Protein AF-A0A7X9HF35-F1 (afdb_monomer)

Radius of gyration: 18.25 Å; Cα contacts (8 Å, |Δi|>4): 378; chains: 1; bounding box: 50×33×46 Å

pLDDT: mean 76.51, std 22.68, range [26.41, 98.5]

Structure (mmCIF, N/CA/C/O backbone):
data_AF-A0A7X9HF35-F1
#
_entry.id   AF-A0A7X9HF35-F1
#
loop_
_atom_site.group_PDB
_atom_site.id
_atom_site.type_symbol
_atom_site.label_atom_id
_atom_site.label_alt_id
_atom_site.label_comp_id
_atom_site.label_asym_id
_atom_site.label_entity_id
_atom_site.label_seq_id
_atom_site.pdbx_PDB_ins_code
_atom_site.Cartn_x
_atom_site.Cartn_y
_atom_site.Cartn_z
_atom_site.occupancy
_atom_site.B_iso_or_equiv
_atom_site.auth_seq_id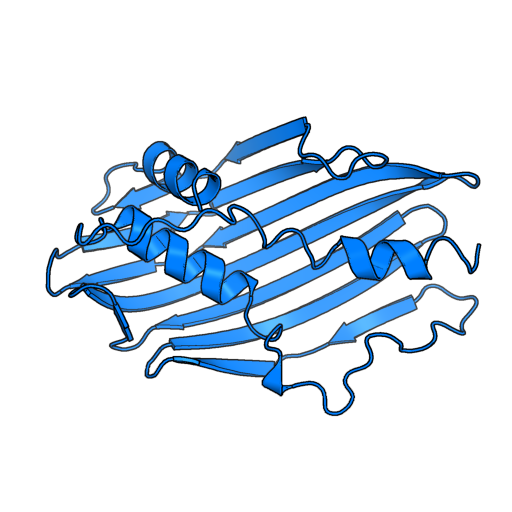
_atom_site.auth_comp_id
_atom_site.auth_asym_id
_atom_site.auth_atom_id
_atom_site.pdbx_PDB_model_num
ATOM 1 N N . MET A 1 1 ? -25.889 4.682 21.115 1.00 37.66 1 MET A N 1
ATOM 2 C CA . MET A 1 1 ? -25.454 3.732 20.069 1.00 37.66 1 MET A CA 1
ATOM 3 C C . MET A 1 1 ? -25.563 4.305 18.649 1.00 37.66 1 MET A C 1
ATOM 5 O O . MET A 1 1 ? -24.525 4.507 18.047 1.00 37.66 1 MET A O 1
ATOM 9 N N . ARG A 1 2 ? -26.742 4.703 18.128 1.00 26.41 2 ARG A N 1
ATOM 10 C CA . ARG A 1 2 ? -26.904 5.178 16.721 1.00 26.41 2 ARG A CA 1
ATOM 11 C C . ARG A 1 2 ? -26.128 6.440 16.287 1.00 26.41 2 ARG A C 1
ATOM 13 O O . ARG A 1 2 ? -25.939 6.638 15.098 1.00 26.41 2 ARG A O 1
ATOM 20 N N . ARG A 1 3 ? -25.704 7.313 17.208 1.00 27.08 3 ARG A N 1
ATOM 21 C CA . ARG A 1 3 ? -25.034 8.584 16.849 1.00 27.08 3 ARG A CA 1
ATOM 22 C C . ARG A 1 3 ? -23.511 8.495 16.740 1.00 27.08 3 ARG A C 1
ATOM 24 O O . ARG A 1 3 ? -22.930 9.363 16.110 1.00 27.08 3 ARG A O 1
ATOM 31 N N . ILE A 1 4 ? -22.890 7.468 17.321 1.00 36.06 4 ILE A N 1
ATOM 32 C CA . ILE A 1 4 ? -21.428 7.294 17.277 1.00 36.06 4 ILE A CA 1
ATOM 33 C C . ILE A 1 4 ? -21.033 6.621 15.953 1.00 36.06 4 ILE A C 1
ATOM 35 O O . ILE A 1 4 ? -20.112 7.072 15.286 1.00 36.06 4 ILE A O 1
ATOM 39 N N . VAL A 1 5 ? -21.827 5.649 15.488 1.00 34.34 5 VAL A N 1
ATOM 40 C CA . VAL A 1 5 ? -21.594 4.917 14.227 1.00 34.34 5 VAL A CA 1
ATOM 41 C C . VAL A 1 5 ? -21.617 5.834 12.991 1.00 34.34 5 VAL A C 1
ATOM 43 O O . VAL A 1 5 ? -20.800 5.669 12.092 1.00 34.34 5 VAL A O 1
ATOM 46 N N . CYS A 1 6 ? -22.485 6.852 12.958 1.00 28.11 6 CYS A N 1
ATOM 47 C CA . CYS A 1 6 ? -22.568 7.778 11.818 1.00 28.11 6 CYS A CA 1
ATOM 48 C C . CYS A 1 6 ? -21.432 8.812 11.748 1.00 28.11 6 CYS A C 1
ATOM 50 O O . CYS A 1 6 ? -21.280 9.451 10.715 1.00 28.11 6 CYS A O 1
ATOM 52 N N . VAL A 1 7 ? -20.667 9.015 12.825 1.00 28.77 7 VAL A N 1
ATOM 53 C CA . VAL A 1 7 ? -19.560 9.993 12.848 1.00 28.77 7 VAL A CA 1
ATOM 54 C C . VAL A 1 7 ? -18.226 9.323 12.509 1.00 28.77 7 VAL A C 1
ATOM 56 O O . VAL A 1 7 ? -17.332 9.966 11.973 1.00 28.77 7 VAL A O 1
ATOM 59 N N . VAL A 1 8 ? -18.115 8.017 12.756 1.00 35.06 8 VAL A N 1
ATOM 60 C CA . VAL A 1 8 ? -16.866 7.258 12.624 1.00 35.06 8 VAL A CA 1
ATOM 61 C C . VAL A 1 8 ? -16.679 6.716 11.203 1.00 35.06 8 VAL A C 1
ATOM 63 O O . VAL A 1 8 ? -15.562 6.716 10.700 1.00 35.06 8 VAL A O 1
ATOM 66 N N . LEU A 1 9 ? -17.763 6.366 10.497 1.00 32.69 9 LEU A N 1
ATOM 67 C CA . LEU A 1 9 ? -17.680 5.922 9.096 1.00 32.69 9 LEU A CA 1
ATOM 68 C C . LEU A 1 9 ? -17.152 7.022 8.152 1.00 32.69 9 LEU A C 1
ATOM 70 O O . LEU A 1 9 ? -16.527 6.726 7.141 1.00 32.69 9 LEU A O 1
ATOM 74 N N . SER A 1 10 ? -17.372 8.288 8.512 1.00 30.66 10 SER A N 1
ATOM 75 C CA . SER A 1 10 ? -16.857 9.463 7.799 1.00 30.66 10 SER A CA 1
ATOM 76 C C . SER A 1 10 ? -15.381 9.747 8.094 1.00 30.66 10 SER A C 1
ATOM 78 O O . SER A 1 10 ? -14.762 10.515 7.366 1.00 30.66 10 SER A O 1
ATOM 80 N N . LEU A 1 11 ? -14.837 9.190 9.185 1.00 34.72 11 LEU A N 1
ATOM 81 C CA . LEU A 1 11 ? -13.491 9.498 9.676 1.00 34.72 11 LEU A CA 1
ATOM 82 C C . LEU A 1 11 ? -12.439 8.504 9.161 1.00 34.72 11 LEU A C 1
ATOM 84 O O . LEU A 1 11 ? -11.303 8.893 8.928 1.00 34.72 11 LEU A O 1
ATOM 88 N N . ILE A 1 12 ? -12.815 7.237 8.958 1.00 38.94 12 ILE A N 1
ATOM 89 C CA . ILE A 1 12 ? -11.864 6.159 8.615 1.00 38.94 12 ILE A CA 1
ATOM 90 C C . ILE A 1 12 ? -11.376 6.256 7.166 1.00 38.94 12 ILE A C 1
ATOM 92 O O . ILE A 1 12 ? -10.273 5.835 6.858 1.00 38.94 12 ILE A O 1
ATOM 96 N N . ILE A 1 13 ? -12.168 6.844 6.273 1.00 40.50 13 ILE A N 1
ATOM 97 C CA . ILE A 1 13 ? -11.833 6.902 4.840 1.00 40.50 13 ILE A CA 1
ATOM 98 C C . ILE A 1 13 ? -11.068 8.194 4.495 1.00 40.50 13 ILE A C 1
ATOM 100 O O . ILE A 1 13 ? -10.645 8.402 3.367 1.00 40.50 13 ILE A O 1
ATOM 104 N N . ALA A 1 14 ? -10.828 9.061 5.483 1.00 36.88 14 ALA A N 1
ATOM 105 C CA . ALA A 1 14 ? -10.181 10.356 5.285 1.00 36.88 14 ALA A CA 1
ATOM 106 C C . ALA A 1 14 ? -8.670 10.374 5.600 1.00 36.88 14 ALA A C 1
ATOM 108 O O . ALA A 1 14 ? -8.067 11.443 5.533 1.00 36.88 14 ALA A O 1
ATOM 109 N N . ILE A 1 15 ? -8.041 9.238 5.935 1.00 42.94 15 ILE A N 1
ATOM 110 C CA . ILE A 1 15 ? -6.598 9.200 6.261 1.00 42.94 15 ILE A CA 1
ATOM 111 C C . ILE A 1 15 ? -5.715 8.976 5.012 1.00 42.94 15 ILE A C 1
ATOM 113 O O . ILE A 1 15 ? -4.497 9.013 5.107 1.00 42.94 15 ILE A O 1
ATOM 117 N N . PHE A 1 16 ? -6.289 8.937 3.802 1.00 39.81 16 PHE A N 1
ATOM 118 C CA . PHE A 1 16 ? -5.516 9.169 2.567 1.00 39.81 16 PHE A CA 1
ATOM 119 C C . PHE A 1 16 ? -5.221 10.651 2.278 1.00 39.81 16 PHE A C 1
ATOM 121 O O . PHE A 1 16 ? -4.755 10.992 1.195 1.00 39.81 16 PHE A O 1
ATOM 128 N N . ILE A 1 17 ? -5.443 11.543 3.248 1.00 40.78 17 ILE A N 1
ATOM 129 C CA . ILE A 1 17 ? -4.913 12.910 3.208 1.00 40.78 17 ILE A CA 1
ATOM 130 C C . ILE A 1 17 ? -3.734 12.996 4.179 1.00 40.78 17 ILE A C 1
ATOM 132 O O . ILE A 1 17 ? -3.779 13.705 5.187 1.00 40.78 17 ILE A O 1
ATOM 136 N N . ILE A 1 18 ? -2.674 12.250 3.881 1.00 40.88 18 ILE A N 1
ATOM 137 C CA . ILE A 1 18 ? -1.341 12.712 4.260 1.00 40.88 18 ILE A CA 1
ATOM 138 C C . ILE A 1 18 ? -0.985 13.780 3.196 1.00 40.88 18 ILE A C 1
ATOM 140 O O . ILE A 1 18 ? -1.353 13.643 2.031 1.00 40.88 18 ILE A O 1
ATOM 144 N N . GLY A 1 19 ? -0.548 14.940 3.700 1.00 31.25 19 GLY A N 1
ATOM 145 C CA . GLY A 1 19 ? -0.062 16.151 3.017 1.00 31.25 19 GLY A CA 1
ATOM 146 C C . GLY A 1 19 ? -0.946 16.877 1.990 1.00 31.25 19 GLY A C 1
ATOM 147 O O . GLY A 1 19 ? -0.771 16.859 0.774 1.00 31.25 19 GLY A O 1
ATOM 148 N N . CYS A 1 20 ? -1.753 17.801 2.518 1.00 37.75 20 CYS A N 1
ATOM 149 C CA . CYS A 1 20 ? -2.004 19.064 1.828 1.00 37.75 20 CYS A CA 1
ATOM 150 C C . CYS A 1 20 ? -0.850 20.043 2.117 1.00 37.75 20 CYS A C 1
ATOM 152 O O . CYS A 1 20 ? -0.859 20.741 3.132 1.00 37.75 20 CYS A O 1
ATOM 154 N N . SER A 1 21 ? 0.124 20.147 1.211 1.00 31.86 21 SER A N 1
ATOM 155 C CA . SER A 1 21 ? 0.870 21.397 1.022 1.00 31.86 21 SER A CA 1
ATOM 156 C C . SER A 1 21 ? 1.403 21.505 -0.399 1.00 31.86 21 SER A C 1
ATOM 158 O O . SER A 1 21 ? 2.395 20.886 -0.771 1.00 31.86 21 SER A O 1
ATOM 160 N N . GLY A 1 22 ? 0.740 22.345 -1.189 1.00 37.75 22 GLY A N 1
ATOM 161 C CA . GLY A 1 22 ? 1.242 22.757 -2.484 1.00 37.75 22 GLY A CA 1
ATOM 162 C C . GLY A 1 22 ? 2.561 23.517 -2.360 1.00 37.75 22 GLY A C 1
ATOM 163 O O . GLY A 1 22 ? 2.644 24.554 -1.703 1.00 37.75 22 GLY A O 1
ATOM 164 N N . SER A 1 23 ? 3.551 23.047 -3.103 1.00 32.41 23 SER A N 1
ATOM 165 C CA . SER A 1 23 ? 4.459 23.918 -3.834 1.00 32.41 23 SER A CA 1
ATOM 166 C C . SER A 1 23 ? 4.842 23.206 -5.122 1.00 32.41 23 SER A C 1
ATOM 168 O O . SER A 1 23 ? 5.595 22.236 -5.094 1.00 32.41 23 SER A O 1
ATOM 170 N N . GLU A 1 24 ? 4.304 23.685 -6.244 1.00 44.22 24 GLU A N 1
ATOM 171 C CA . GLU A 1 24 ? 4.809 23.379 -7.580 1.00 44.22 24 GLU A CA 1
ATOM 172 C C . GLU A 1 24 ? 6.271 23.842 -7.654 1.00 44.22 24 GLU A C 1
ATOM 174 O O . GLU A 1 24 ? 6.576 24.999 -7.945 1.00 44.22 24 GLU A O 1
ATOM 179 N N . SER A 1 25 ? 7.191 22.938 -7.334 1.00 40.75 25 SER A N 1
ATOM 180 C CA . SER A 1 25 ? 8.582 23.025 -7.747 1.00 40.75 25 SER A CA 1
ATOM 181 C C . SER A 1 25 ? 8.742 22.079 -8.924 1.00 40.75 25 SER A C 1
ATOM 183 O O . SER A 1 25 ? 8.431 20.897 -8.822 1.00 40.75 25 SER A O 1
ATOM 185 N N . SER A 1 26 ? 9.224 22.609 -10.045 1.00 50.38 26 SER A N 1
ATOM 186 C CA . SER A 1 26 ? 9.568 21.890 -11.275 1.00 50.38 26 SER A CA 1
ATOM 187 C C . SER A 1 26 ? 10.800 20.984 -11.102 1.00 50.38 26 SER A C 1
ATOM 189 O O . SER A 1 26 ? 11.732 21.024 -11.908 1.00 50.38 26 SER A O 1
ATOM 191 N N . THR A 1 27 ? 10.860 20.241 -10.006 1.00 65.75 27 THR A N 1
ATOM 192 C CA . THR A 1 27 ? 11.863 19.219 -9.733 1.00 65.75 27 THR A CA 1
ATOM 193 C C . THR A 1 27 ? 11.280 17.895 -10.180 1.00 65.75 27 THR A C 1
ATOM 195 O O . THR A 1 27 ? 10.225 17.496 -9.699 1.00 65.75 27 THR A O 1
ATOM 198 N N . GLU A 1 28 ? 11.934 17.258 -11.149 1.00 81.38 28 GLU A N 1
ATOM 199 C CA . GLU A 1 28 ? 11.545 15.922 -11.590 1.00 81.38 28 GLU A CA 1
ATOM 200 C C . GLU A 1 28 ? 11.528 14.973 -10.383 1.00 81.38 28 GLU A C 1
ATOM 202 O O . GLU A 1 28 ? 12.470 14.980 -9.583 1.00 81.38 28 GLU A O 1
ATOM 207 N N . LYS A 1 29 ? 10.493 14.142 -10.279 1.00 90.44 29 LYS A N 1
ATOM 208 C CA . LYS A 1 29 ? 10.314 13.200 -9.178 1.00 90.44 29 LYS A CA 1
ATOM 209 C C . LYS A 1 29 ? 11.380 12.102 -9.212 1.00 90.44 29 LYS A C 1
ATOM 211 O O . LYS A 1 29 ? 11.828 11.611 -10.263 1.00 90.44 29 LYS A O 1
ATOM 216 N N . SER A 1 30 ? 11.817 11.697 -8.032 1.00 93.12 30 SER A N 1
ATOM 217 C CA . SER A 1 30 ? 12.610 10.493 -7.826 1.00 93.12 30 SER A CA 1
ATOM 218 C C . SER A 1 30 ? 11.754 9.237 -8.028 1.00 93.12 30 SER A C 1
ATOM 220 O O . SER A 1 30 ? 10.525 9.277 -8.009 1.00 93.12 30 SER A O 1
ATOM 222 N N . LYS A 1 31 ? 12.403 8.080 -8.197 1.00 94.19 31 LYS A N 1
ATOM 223 C CA . LYS A 1 31 ? 11.702 6.787 -8.255 1.00 94.19 31 LYS A CA 1
ATOM 224 C C . LYS A 1 31 ? 10.886 6.488 -6.988 1.00 94.19 31 LYS A C 1
ATOM 226 O O . LYS A 1 31 ? 9.873 5.807 -7.085 1.00 94.19 31 LYS A O 1
ATOM 231 N N . PHE A 1 32 ? 11.314 6.995 -5.828 1.00 95.00 32 PHE A N 1
ATOM 232 C CA . PHE A 1 32 ? 10.617 6.797 -4.557 1.00 95.00 32 PHE A CA 1
ATOM 233 C C . PHE A 1 32 ? 9.343 7.637 -4.494 1.00 95.00 32 PHE A C 1
ATOM 235 O O . PHE A 1 32 ? 8.296 7.092 -4.173 1.00 95.00 32 PHE A O 1
ATOM 242 N N . GLU A 1 33 ? 9.406 8.904 -4.909 1.00 93.62 33 GLU A N 1
ATOM 243 C CA . GLU A 1 33 ? 8.224 9.770 -5.033 1.00 93.62 33 GLU A CA 1
ATOM 244 C C . GLU A 1 33 ? 7.213 9.199 -6.036 1.00 93.62 33 GLU A C 1
ATOM 246 O O . GLU A 1 33 ? 6.020 9.148 -5.758 1.00 93.62 33 GLU A O 1
ATOM 251 N N . VAL A 1 34 ? 7.681 8.704 -7.189 1.00 94.38 34 VAL A N 1
ATOM 252 C CA . VAL A 1 34 ? 6.801 8.070 -8.185 1.00 94.38 34 VAL A CA 1
ATOM 253 C C . VAL A 1 34 ? 6.167 6.786 -7.645 1.00 94.38 34 VAL A C 1
ATOM 255 O O . VAL A 1 34 ? 4.989 6.537 -7.892 1.00 94.38 34 VAL A O 1
ATOM 258 N N . MET A 1 35 ? 6.913 5.963 -6.903 1.00 95.25 35 MET A N 1
ATOM 259 C CA . MET A 1 35 ? 6.355 4.759 -6.282 1.00 95.25 35 MET A CA 1
ATOM 260 C C . MET A 1 35 ? 5.363 5.110 -5.161 1.00 95.25 35 MET A C 1
ATOM 262 O O . MET A 1 35 ? 4.318 4.474 -5.057 1.00 95.25 35 MET A O 1
ATOM 266 N N . ALA A 1 36 ? 5.641 6.146 -4.365 1.00 91.12 36 ALA A N 1
ATOM 267 C CA . ALA A 1 36 ? 4.718 6.654 -3.354 1.00 91.12 36 ALA A CA 1
ATOM 268 C C . ALA A 1 36 ? 3.415 7.170 -3.989 1.00 91.12 36 ALA A C 1
ATOM 270 O O . ALA A 1 36 ? 2.336 6.814 -3.523 1.00 91.12 36 ALA A O 1
ATOM 271 N N . ASP A 1 37 ? 3.492 7.913 -5.101 1.00 89.75 37 ASP A N 1
ATOM 272 C CA . ASP A 1 37 ? 2.309 8.328 -5.867 1.00 89.75 37 ASP A CA 1
ATOM 273 C C . ASP A 1 37 ? 1.474 7.125 -6.328 1.00 89.75 37 ASP A C 1
ATOM 275 O O . ASP A 1 37 ? 0.248 7.169 -6.258 1.00 89.75 37 ASP A O 1
ATOM 279 N N . VAL A 1 38 ? 2.122 6.055 -6.813 1.00 91.75 38 VAL A N 1
ATOM 280 C CA . VAL A 1 38 ? 1.427 4.830 -7.238 1.00 91.75 38 VAL A CA 1
ATOM 281 C C . VAL A 1 38 ? 0.691 4.206 -6.057 1.00 91.75 38 VAL A C 1
ATOM 283 O O . VAL A 1 38 ? -0.513 4.000 -6.158 1.00 91.75 38 VAL A O 1
ATOM 286 N N . LEU A 1 39 ? 1.366 3.967 -4.930 1.00 90.56 39 LEU A N 1
ATOM 287 C CA . LEU A 1 39 ? 0.739 3.380 -3.738 1.00 90.56 39 LEU A CA 1
ATOM 288 C C . LEU A 1 39 ? -0.414 4.246 -3.206 1.00 90.56 39 LEU A C 1
ATOM 290 O O . LEU A 1 39 ? -1.479 3.729 -2.868 1.00 90.56 39 LEU A O 1
ATOM 294 N N . ASN A 1 40 ? -0.252 5.569 -3.212 1.00 84.31 40 ASN A N 1
ATOM 295 C CA . ASN A 1 40 ? -1.309 6.501 -2.820 1.00 84.31 40 ASN A CA 1
ATOM 296 C C . ASN A 1 40 ? -2.492 6.490 -3.795 1.00 84.31 40 ASN A C 1
ATOM 298 O O . ASN A 1 40 ? -3.645 6.575 -3.374 1.00 84.31 40 ASN A O 1
ATOM 302 N N . ALA A 1 41 ? -2.238 6.375 -5.097 1.00 83.75 41 ALA A N 1
ATOM 303 C CA . ALA A 1 41 ? -3.294 6.269 -6.096 1.00 83.75 41 ALA A CA 1
ATOM 304 C C . ALA A 1 41 ? -4.084 4.959 -5.957 1.00 83.75 41 ALA A C 1
ATOM 306 O O . ALA A 1 41 ? -5.299 4.966 -6.149 1.00 83.75 41 ALA A O 1
ATOM 307 N N . ILE A 1 42 ? -3.421 3.864 -5.569 1.00 83.56 42 ILE A N 1
ATOM 308 C CA . ILE A 1 42 ? -4.089 2.598 -5.252 1.00 83.56 42 ILE A CA 1
ATOM 309 C C . ILE A 1 42 ? -4.971 2.744 -4.013 1.00 83.56 42 ILE A C 1
ATOM 311 O O . ILE A 1 42 ? -6.143 2.381 -4.045 1.00 83.56 42 ILE A O 1
ATOM 315 N N . GLY A 1 43 ? -4.442 3.349 -2.949 1.00 74.25 43 GLY A N 1
ATOM 316 C CA . GLY A 1 43 ? -5.199 3.606 -1.726 1.00 74.25 43 GLY A CA 1
ATOM 317 C C . GLY A 1 43 ? -6.455 4.460 -1.929 1.00 74.25 43 GLY A C 1
ATOM 318 O O . GLY A 1 43 ? -7.462 4.264 -1.254 1.00 74.25 43 GLY A O 1
ATOM 319 N N . ASN A 1 44 ? -6.426 5.359 -2.915 1.00 73.69 44 ASN A N 1
ATOM 320 C CA . ASN A 1 44 ? -7.553 6.210 -3.298 1.00 73.69 44 ASN A CA 1
ATOM 321 C C . ASN A 1 44 ? -8.444 5.616 -4.404 1.00 73.69 44 ASN A C 1
ATOM 323 O O . ASN A 1 44 ? -9.415 6.254 -4.832 1.00 73.69 44 ASN A O 1
ATOM 327 N N . ALA A 1 45 ? -8.136 4.420 -4.905 1.00 67.69 45 ALA A N 1
ATOM 328 C CA . ALA A 1 45 ? -8.928 3.788 -5.947 1.00 67.69 45 ALA A CA 1
ATOM 329 C C . ALA A 1 45 ? -10.372 3.561 -5.458 1.00 67.69 45 ALA A C 1
ATOM 331 O O . ALA A 1 45 ? -10.617 3.054 -4.365 1.00 67.69 45 ALA A O 1
ATOM 332 N N . GLY A 1 46 ? -11.352 3.986 -6.261 1.00 57.22 46 GLY A N 1
ATOM 333 C CA . GLY A 1 46 ? -12.772 3.922 -5.897 1.00 57.22 46 GLY A CA 1
ATOM 334 C C . GLY A 1 46 ? -13.270 5.037 -4.960 1.00 57.22 46 GLY A C 1
ATOM 335 O O . GLY A 1 46 ? -14.433 4.992 -4.557 1.00 57.22 46 GLY A O 1
ATOM 336 N N . MET A 1 47 ? -12.441 6.042 -4.632 1.00 60.09 47 MET A N 1
ATOM 337 C CA . MET A 1 47 ? -12.817 7.201 -3.799 1.00 60.09 47 MET A CA 1
ATOM 338 C C . MET A 1 47 ? -13.106 8.497 -4.593 1.00 60.09 47 MET A C 1
ATOM 340 O O . MET A 1 47 ? -13.273 9.559 -3.993 1.00 60.09 47 MET A O 1
ATOM 344 N N . ASP A 1 48 ? -13.169 8.456 -5.929 1.00 48.16 48 ASP A N 1
ATOM 345 C CA . ASP A 1 48 ? -13.238 9.660 -6.766 1.00 48.16 48 ASP A CA 1
ATOM 346 C C . ASP A 1 48 ? -14.601 10.395 -6.735 1.00 48.16 48 ASP A C 1
ATOM 348 O O . ASP A 1 48 ? -15.686 9.811 -6.729 1.00 48.16 48 ASP A O 1
ATOM 352 N N . GLU A 1 49 ? -14.553 11.734 -6.766 1.00 40.38 49 GLU A N 1
ATOM 353 C CA . GLU A 1 49 ? -15.731 12.620 -6.707 1.00 40.38 49 GLU A CA 1
ATOM 354 C C . GLU A 1 49 ? -16.702 12.473 -7.899 1.00 40.38 49 GLU A C 1
ATOM 356 O O . GLU A 1 49 ? -17.831 12.969 -7.847 1.00 40.38 49 GLU A O 1
ATOM 361 N N . SER A 1 50 ? -16.317 11.783 -8.978 1.00 37.31 50 SER A N 1
ATOM 362 C CA . SER A 1 50 ? -17.171 11.599 -10.159 1.00 37.31 50 SER A CA 1
ATOM 363 C C . SER A 1 50 ? -18.207 10.470 -9.998 1.00 37.31 50 SER A C 1
ATOM 365 O O . SER A 1 50 ? -19.206 10.427 -10.724 1.00 37.31 50 SER A O 1
ATOM 367 N N . GLY A 1 51 ? -18.031 9.613 -8.984 1.00 33.09 51 GLY A N 1
ATOM 368 C CA . GLY A 1 51 ? -18.902 8.483 -8.654 1.00 33.09 51 GLY A CA 1
ATOM 369 C C . GLY A 1 51 ? -20.091 8.802 -7.738 1.00 33.09 51 GLY A C 1
ATOM 370 O O . GLY A 1 51 ? -20.871 7.900 -7.418 1.00 33.09 51 GLY A O 1
ATOM 371 N N . TYR A 1 52 ? -20.301 10.066 -7.339 1.00 38.06 52 TYR A N 1
ATOM 372 C CA . TYR A 1 52 ? -21.451 10.493 -6.522 1.00 38.06 52 TYR A CA 1
ATOM 373 C C . TYR A 1 52 ? -22.776 10.541 -7.305 1.00 38.06 52 TYR A C 1
ATOM 375 O O . TYR A 1 52 ? -23.564 11.475 -7.193 1.00 38.06 52 TYR A O 1
ATOM 383 N N . ASN A 1 53 ? -23.092 9.478 -8.036 1.00 30.17 53 ASN A N 1
ATOM 384 C CA . ASN A 1 53 ? -24.476 9.073 -8.232 1.00 30.17 53 ASN A CA 1
ATOM 385 C C . ASN A 1 53 ? -24.705 7.794 -7.423 1.00 30.17 53 ASN A C 1
ATOM 387 O O . ASN A 1 53 ? -24.679 6.685 -7.939 1.00 30.17 53 ASN A O 1
ATOM 391 N N . GLN A 1 54 ? -24.951 7.992 -6.125 1.00 32.75 54 GLN A N 1
ATOM 392 C CA . GLN A 1 54 ? -25.518 6.991 -5.220 1.00 32.75 54 GLN A CA 1
ATOM 393 C C . GLN A 1 54 ? -24.707 5.694 -5.047 1.00 32.75 54 GLN A C 1
ATOM 395 O O . GLN A 1 54 ? -25.220 4.599 -5.255 1.00 32.75 54 GLN A O 1
ATOM 400 N N . ARG A 1 55 ? -23.506 5.781 -4.473 1.00 36.44 55 ARG A N 1
ATOM 401 C CA . ARG A 1 55 ? -23.091 4.765 -3.492 1.00 36.44 55 ARG A CA 1
ATOM 402 C C . ARG A 1 55 ? -22.946 5.412 -2.134 1.00 36.44 55 ARG A C 1
ATOM 404 O O . ARG A 1 55 ? -21.878 5.722 -1.631 1.00 36.44 55 ARG A O 1
ATOM 411 N N . SER A 1 56 ? -24.117 5.637 -1.559 1.00 31.66 56 SER A N 1
ATOM 412 C CA . SER A 1 56 ? -24.277 5.825 -0.133 1.00 31.66 56 SER A CA 1
ATOM 413 C C . SER A 1 56 ? -23.647 4.619 0.576 1.00 31.66 56 SER A C 1
ATOM 415 O O . SER A 1 56 ? -24.279 3.572 0.672 1.00 31.66 56 SER A O 1
ATOM 417 N N . MET A 1 57 ? -22.449 4.776 1.147 1.00 37.34 57 MET A N 1
ATOM 418 C CA . MET A 1 57 ? -22.085 4.009 2.348 1.00 37.34 57 MET A CA 1
ATOM 419 C C . MET A 1 57 ? -23.029 4.319 3.524 1.00 37.34 57 MET A C 1
ATOM 421 O O . MET A 1 57 ? -22.950 3.691 4.568 1.00 37.34 57 MET A O 1
ATOM 425 N N . GLY A 1 58 ? -24.021 5.196 3.348 1.00 29.89 58 GLY A N 1
ATOM 426 C CA . GLY A 1 58 ? -25.304 5.054 4.022 1.00 29.89 58 GLY A CA 1
ATOM 427 C C . GLY A 1 58 ? -26.134 3.925 3.404 1.00 29.89 58 GLY A C 1
ATOM 428 O O . GLY A 1 58 ? -27.247 4.161 2.926 1.00 29.89 58 GLY A O 1
ATOM 429 N N . ARG A 1 59 ? -25.643 2.683 3.462 1.00 36.12 59 ARG A N 1
ATOM 430 C CA . ARG A 1 59 ? -26.567 1.624 3.855 1.00 36.12 59 ARG A CA 1
ATOM 431 C C . ARG A 1 59 ? -26.929 1.993 5.283 1.00 36.12 59 ARG A C 1
ATOM 433 O O . ARG A 1 59 ? -26.072 1.970 6.160 1.00 36.12 59 ARG A O 1
ATOM 440 N N . SER A 1 60 ? -28.166 2.432 5.508 1.00 35.94 60 SER A N 1
ATOM 441 C CA . SER A 1 60 ? -28.692 2.482 6.866 1.00 35.94 60 SER A CA 1
ATOM 442 C C . SER A 1 60 ? -28.476 1.096 7.453 1.00 35.94 60 SER A C 1
ATOM 444 O O . SER A 1 60 ? -29.104 0.133 7.018 1.00 35.94 60 SER A O 1
ATOM 446 N N . ILE A 1 61 ? -27.529 0.996 8.381 1.00 41.75 61 ILE A N 1
ATOM 447 C CA . ILE A 1 61 ? -27.285 -0.206 9.155 1.00 41.75 61 ILE A CA 1
ATOM 448 C C . ILE A 1 61 ? -28.476 -0.340 10.114 1.00 41.75 61 ILE A C 1
ATOM 450 O O . ILE A 1 61 ? -28.454 0.098 11.262 1.00 41.75 61 ILE A O 1
ATOM 454 N N . GLU A 1 62 ? -29.589 -0.847 9.590 1.00 36.53 62 GLU A N 1
ATOM 455 C CA . GLU A 1 62 ? -30.754 -1.264 10.358 1.00 36.53 62 GLU A CA 1
ATOM 456 C C . GLU A 1 62 ? -30.731 -2.790 10.444 1.00 36.53 62 GLU A C 1
ATOM 458 O O . GLU A 1 62 ? -31.307 -3.488 9.615 1.00 36.53 62 GLU A O 1
ATOM 463 N N . GLY A 1 63 ? -30.028 -3.315 11.447 1.00 39.62 63 GLY A N 1
ATOM 464 C CA . GLY A 1 63 ? -30.033 -4.740 11.760 1.00 39.62 63 GLY A CA 1
ATOM 465 C C . GLY A 1 63 ? -29.332 -5.017 13.083 1.00 39.62 63 GLY A C 1
ATOM 466 O O . GLY A 1 63 ? -28.149 -4.739 13.219 1.00 39.62 63 GLY A O 1
ATOM 467 N N . GLU A 1 64 ? -30.067 -5.538 14.066 1.00 40.88 64 GLU A N 1
ATOM 468 C CA . GLU A 1 64 ? -29.573 -5.901 15.408 1.00 40.88 64 GLU A CA 1
ATOM 469 C C . GLU A 1 64 ? -28.908 -7.296 15.440 1.00 40.88 64 GLU A C 1
ATOM 471 O O . GLU A 1 64 ? -29.124 -8.080 16.359 1.00 40.88 64 GLU A O 1
ATOM 476 N N . GLY A 1 65 ? -28.119 -7.643 14.423 1.00 44.34 65 GLY A N 1
ATOM 477 C CA . GLY A 1 65 ? -27.350 -8.891 14.382 1.00 44.34 65 GLY A CA 1
ATOM 478 C C . GLY A 1 65 ? -25.961 -8.638 13.816 1.00 44.34 65 GLY A C 1
ATOM 479 O O . GLY A 1 65 ? -25.765 -7.616 13.173 1.00 44.34 65 GLY A O 1
ATOM 480 N N . GLU A 1 66 ? -25.004 -9.530 14.074 1.00 49.53 66 GLU A N 1
ATOM 481 C CA . GLU A 1 66 ? -23.648 -9.475 13.508 1.00 49.53 66 GLU A CA 1
ATOM 482 C C . GLU A 1 66 ? -23.714 -9.192 11.997 1.00 49.53 66 GLU A C 1
ATOM 484 O O . GLU A 1 66 ? -24.178 -10.016 11.205 1.00 49.53 66 GLU A O 1
ATOM 489 N N . LEU A 1 67 ? -23.323 -7.981 11.603 1.00 56.59 67 LEU A N 1
ATOM 490 C CA . LEU A 1 67 ? -23.314 -7.562 10.210 1.00 56.59 67 LEU A CA 1
ATOM 491 C C . LEU A 1 67 ? -21.936 -7.871 9.652 1.00 56.59 67 LEU A C 1
ATOM 493 O O . LEU A 1 67 ? -20.956 -7.227 10.017 1.00 56.59 67 LEU A O 1
ATOM 497 N N . ASN A 1 68 ? -21.890 -8.857 8.767 1.00 63.41 68 ASN A N 1
ATOM 498 C CA . ASN A 1 68 ? -20.764 -9.071 7.876 1.00 63.41 68 ASN A CA 1
ATOM 499 C C . ASN A 1 68 ? -21.215 -8.583 6.500 1.00 63.41 68 ASN A C 1
ATOM 501 O O . ASN A 1 68 ? -22.009 -9.257 5.839 1.00 63.41 68 ASN A O 1
ATOM 505 N N . ASP A 1 69 ? -20.774 -7.391 6.102 1.00 74.81 69 ASP A N 1
ATOM 506 C CA . ASP A 1 69 ? -20.995 -6.884 4.745 1.00 74.81 69 ASP A CA 1
ATOM 507 C C . ASP A 1 69 ? -19.752 -7.175 3.902 1.00 74.81 69 ASP A C 1
ATOM 509 O O . ASP A 1 69 ? -18.625 -7.067 4.388 1.00 74.81 69 ASP A O 1
ATOM 513 N N . GLN A 1 70 ? -19.955 -7.572 2.650 1.00 80.81 70 GLN A N 1
ATOM 514 C CA . GLN A 1 70 ? -18.890 -7.850 1.685 1.00 80.81 70 GLN A CA 1
ATOM 515 C C . GLN A 1 70 ? -19.136 -7.020 0.430 1.00 80.81 70 GLN A C 1
ATOM 517 O O . GLN A 1 70 ? -20.282 -6.828 0.020 1.00 80.81 70 GLN A O 1
ATOM 522 N N . PHE A 1 71 ? -18.064 -6.548 -0.197 1.00 79.81 71 PHE A N 1
ATOM 523 C CA . PHE A 1 71 ? -18.130 -5.781 -1.438 1.00 79.81 71 PHE A CA 1
ATOM 524 C C . PHE A 1 71 ? -17.009 -6.184 -2.402 1.00 79.81 71 PHE A C 1
ATOM 526 O O . PHE A 1 71 ? -15.989 -6.749 -2.004 1.00 79.81 71 PHE A O 1
ATOM 533 N N . GLY A 1 72 ? -17.220 -5.878 -3.683 1.00 78.12 72 GLY A N 1
ATOM 534 C CA . GLY A 1 72 ? -16.320 -6.265 -4.765 1.00 78.12 72 GLY A CA 1
ATOM 535 C C . GLY A 1 72 ? -16.451 -7.737 -5.199 1.00 78.12 72 GLY A C 1
ATOM 536 O O . GLY A 1 72 ? -17.343 -8.450 -4.729 1.00 78.12 72 GLY A O 1
ATOM 537 N N . PRO A 1 73 ? -15.585 -8.196 -6.120 1.00 87.19 73 PRO A N 1
ATOM 538 C CA . PRO A 1 73 ? -14.508 -7.422 -6.739 1.00 87.19 73 PRO A CA 1
ATOM 539 C C . PRO A 1 73 ? -15.028 -6.381 -7.745 1.00 87.19 73 PRO A C 1
ATOM 541 O O . PRO A 1 73 ? -15.910 -6.674 -8.553 1.00 87.19 73 PRO A O 1
ATOM 544 N N . GLU A 1 74 ? -14.469 -5.172 -7.705 1.00 84.94 74 GLU A N 1
ATOM 545 C CA . GLU A 1 74 ? -14.693 -4.113 -8.698 1.00 84.94 74 GLU A CA 1
ATOM 546 C C . GLU A 1 74 ? -13.356 -3.590 -9.218 1.00 84.94 74 GLU A C 1
ATOM 548 O O . GLU A 1 74 ? -12.453 -3.328 -8.430 1.00 84.94 74 GLU A O 1
ATOM 553 N N . THR A 1 75 ? -13.228 -3.439 -10.537 1.00 86.75 75 THR A N 1
ATOM 554 C CA . THR A 1 75 ? -12.003 -2.949 -11.183 1.00 86.75 75 THR A CA 1
ATOM 555 C C . THR A 1 75 ? -12.168 -1.502 -11.626 1.00 86.75 75 THR A C 1
ATOM 557 O O . THR A 1 75 ? -13.135 -1.165 -12.313 1.00 86.75 75 THR A O 1
ATOM 560 N N . TYR A 1 76 ? -11.186 -0.672 -11.289 1.00 84.50 76 TYR A N 1
ATOM 561 C CA . TYR A 1 76 ? -11.107 0.740 -11.638 1.00 84.50 76 TYR A CA 1
ATOM 562 C C . TYR A 1 76 ? -9.856 0.990 -12.477 1.00 84.50 76 TYR A C 1
ATOM 564 O O . TYR A 1 76 ? -8.763 0.559 -12.117 1.00 84.50 76 TYR A O 1
ATOM 572 N N . GLU A 1 77 ? -10.008 1.688 -13.599 1.00 88.38 77 GLU A N 1
ATOM 573 C CA . GLU A 1 77 ? -8.876 2.226 -14.354 1.00 88.38 77 GLU A CA 1
ATOM 574 C C . GLU A 1 77 ? -8.551 3.611 -13.789 1.00 88.38 77 GLU A C 1
ATOM 576 O O . GLU A 1 77 ? -9.344 4.541 -13.923 1.00 88.38 77 GLU A O 1
ATOM 581 N N . ILE A 1 78 ? -7.408 3.729 -13.117 1.00 86.00 78 ILE A N 1
ATOM 582 C CA . ILE A 1 78 ? -6.969 4.967 -12.456 1.00 86.00 78 ILE A CA 1
ATOM 583 C C . ILE A 1 78 ? -6.370 5.927 -13.483 1.00 86.00 78 ILE A C 1
ATOM 585 O O . ILE A 1 78 ? -6.605 7.134 -13.459 1.00 86.00 78 ILE A O 1
ATOM 589 N N . ALA A 1 79 ? -5.605 5.364 -14.415 1.00 86.94 79 ALA A N 1
ATOM 590 C CA . ALA A 1 79 ? -5.001 6.043 -15.548 1.00 86.94 79 ALA A CA 1
ATOM 591 C C . ALA A 1 79 ? -4.758 5.020 -16.672 1.00 86.94 79 ALA A C 1
ATOM 593 O O . ALA A 1 79 ? -4.769 3.814 -16.409 1.00 86.94 79 ALA A O 1
ATOM 594 N N . PRO A 1 80 ? -4.483 5.457 -17.914 1.00 90.31 80 PRO A N 1
ATOM 595 C CA . PRO A 1 80 ? -4.141 4.540 -18.993 1.00 90.31 80 PRO A CA 1
ATOM 596 C C . PRO A 1 80 ? -2.985 3.611 -18.608 1.00 90.31 80 PRO A C 1
ATOM 598 O O . PRO A 1 80 ? -1.887 4.067 -18.283 1.00 90.31 80 PRO A O 1
ATOM 601 N N . GLY A 1 81 ? -3.244 2.304 -18.658 1.00 92.00 81 GLY A N 1
ATOM 602 C CA . GLY A 1 81 ? -2.264 1.289 -18.277 1.00 92.00 81 GLY A CA 1
ATOM 603 C C . GLY A 1 81 ? -2.116 1.077 -16.769 1.00 92.00 81 GLY A C 1
ATOM 604 O O . GLY A 1 81 ? -1.180 0.403 -16.368 1.00 92.00 81 GLY A O 1
ATOM 605 N N . PHE A 1 82 ? -2.999 1.615 -15.929 1.00 93.88 82 PHE A N 1
ATOM 606 C CA . PHE A 1 82 ? -2.994 1.394 -14.484 1.00 93.88 82 PHE A CA 1
ATOM 607 C C . PHE A 1 82 ? -4.412 1.093 -13.988 1.00 93.88 82 PHE A C 1
ATOM 609 O O . PHE A 1 82 ? -5.295 1.954 -13.996 1.00 93.88 82 PHE A O 1
ATOM 616 N N . SER A 1 83 ? -4.622 -0.147 -13.549 1.00 92.62 83 SER A N 1
ATOM 617 C CA . SER A 1 83 ? -5.898 -0.634 -13.028 1.00 92.62 83 SER A CA 1
ATOM 618 C C . SER A 1 83 ? -5.757 -1.226 -11.633 1.00 92.62 83 SER A C 1
ATOM 620 O O . SER A 1 83 ? -4.762 -1.892 -11.354 1.00 92.62 83 SER A O 1
ATOM 622 N N . VAL A 1 84 ? -6.791 -1.067 -10.814 1.00 88.75 84 VAL A N 1
ATOM 623 C CA . VAL A 1 84 ? -6.876 -1.605 -9.451 1.00 88.75 84 VAL A CA 1
ATOM 624 C C . VAL A 1 84 ? -8.187 -2.366 -9.304 1.00 88.75 84 VAL A C 1
ATOM 626 O O . VAL A 1 84 ? -9.246 -1.828 -9.624 1.00 88.75 84 VAL A O 1
ATOM 629 N N . THR A 1 85 ? -8.136 -3.608 -8.829 1.00 88.81 85 THR A N 1
ATOM 630 C CA . THR A 1 85 ? -9.324 -4.400 -8.486 1.00 88.81 85 THR A CA 1
ATOM 631 C C . THR A 1 85 ? -9.471 -4.478 -6.979 1.00 88.81 85 THR A C 1
ATOM 633 O O . THR A 1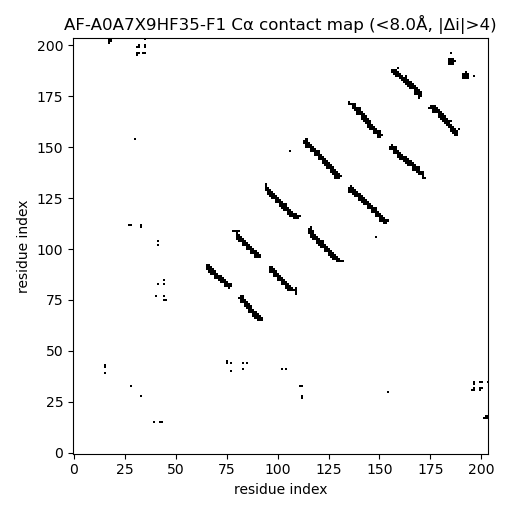 85 ? -8.585 -4.991 -6.316 1.00 88.81 85 THR A O 1
ATOM 636 N N . ILE A 1 86 ? -10.588 -3.997 -6.439 1.00 86.81 86 ILE A N 1
ATOM 637 C CA . ILE A 1 86 ? -10.810 -3.879 -4.996 1.00 86.81 86 ILE A CA 1
ATOM 638 C C . ILE A 1 86 ? -11.913 -4.830 -4.552 1.00 86.81 86 ILE A C 1
ATOM 640 O O . ILE A 1 86 ? -12.973 -4.926 -5.177 1.00 86.81 86 ILE A O 1
ATOM 644 N N . SER A 1 87 ? -11.690 -5.487 -3.422 1.00 85.31 87 SER A N 1
ATOM 645 C CA . SER A 1 87 ? -12.707 -6.218 -2.674 1.00 85.31 87 SER A CA 1
ATOM 646 C C . SER A 1 87 ? -12.535 -5.990 -1.177 1.00 85.31 87 SER A C 1
ATOM 648 O O . SER A 1 87 ? -11.526 -5.446 -0.728 1.00 85.31 87 SER A O 1
ATOM 650 N N . GLY A 1 88 ? -13.522 -6.382 -0.379 1.00 86.94 88 GLY A N 1
ATOM 651 C CA . GLY A 1 88 ? -13.357 -6.301 1.061 1.00 86.94 88 GLY A CA 1
ATOM 652 C C . GLY A 1 88 ? -14.562 -6.731 1.870 1.00 86.94 88 GLY A C 1
ATOM 653 O O . GLY A 1 88 ? -15.581 -7.200 1.353 1.00 86.94 88 GLY A O 1
ATOM 654 N N . SER A 1 89 ? -14.410 -6.584 3.180 1.00 83.56 89 SER A N 1
ATOM 655 C CA . SER A 1 89 ? -15.434 -6.916 4.155 1.00 83.56 89 SER A CA 1
ATOM 656 C C . SER A 1 89 ? -15.412 -5.978 5.350 1.00 83.56 89 SER A C 1
ATOM 658 O O . SER A 1 89 ? -14.367 -5.460 5.745 1.00 83.56 89 SER A O 1
ATOM 660 N N . ILE A 1 90 ? -16.582 -5.798 5.950 1.00 82.31 90 ILE A N 1
ATOM 661 C CA . ILE A 1 90 ? -16.754 -5.095 7.214 1.00 82.31 90 ILE A CA 1
ATOM 662 C C . ILE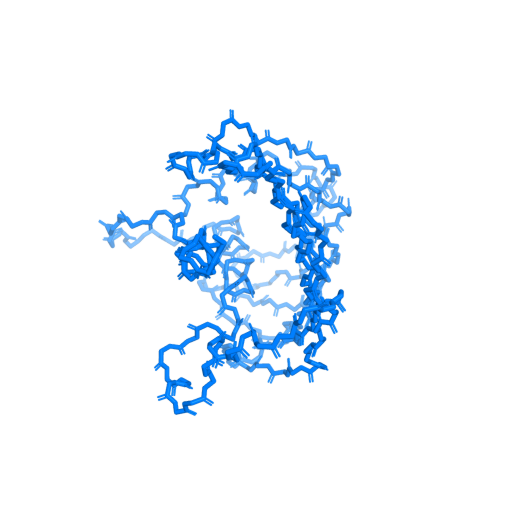 A 1 90 ? -17.483 -6.040 8.156 1.00 82.31 90 ILE A C 1
ATOM 664 O O . ILE A 1 90 ? -18.587 -6.488 7.851 1.00 82.31 90 ILE A O 1
ATOM 668 N N . ASN A 1 91 ? -16.863 -6.328 9.295 1.00 82.56 91 ASN A N 1
ATOM 669 C CA . ASN A 1 91 ? -17.404 -7.206 10.323 1.00 82.56 91 ASN A CA 1
ATOM 670 C C . ASN A 1 91 ? -17.600 -6.407 11.615 1.00 82.56 91 ASN A C 1
ATOM 672 O O . ASN A 1 91 ? -16.664 -5.765 12.105 1.00 82.56 91 ASN A O 1
ATOM 676 N N . PHE A 1 92 ? -18.806 -6.468 12.176 1.00 82.12 92 PHE A N 1
ATOM 677 C CA . PHE A 1 92 ? -19.168 -5.786 13.419 1.00 82.12 92 PHE A CA 1
ATOM 678 C C . PHE A 1 92 ? -19.383 -6.786 14.558 1.00 82.12 92 PHE A C 1
ATOM 680 O O . PHE A 1 92 ? -20.118 -7.760 14.411 1.00 82.12 92 PHE A O 1
ATOM 687 N N . THR A 1 93 ? -18.802 -6.494 15.719 1.00 82.62 93 THR A N 1
ATOM 688 C CA . THR A 1 93 ? -19.124 -7.127 17.004 1.00 82.62 93 THR A CA 1
ATOM 689 C C . THR A 1 93 ? -19.478 -6.054 18.036 1.00 82.62 93 THR A C 1
ATOM 691 O O . THR A 1 93 ? -19.298 -4.861 17.784 1.00 82.62 93 THR A O 1
ATOM 694 N N . ASP A 1 94 ? -19.944 -6.461 19.220 1.00 81.62 94 ASP A N 1
ATOM 695 C CA . ASP A 1 94 ? -20.352 -5.536 20.292 1.00 81.62 94 ASP A CA 1
ATOM 696 C C . ASP A 1 94 ? -19.262 -4.524 20.690 1.00 81.62 94 ASP A C 1
ATOM 698 O O . ASP A 1 94 ? -19.560 -3.409 21.112 1.00 81.62 94 ASP A O 1
ATOM 702 N N . THR A 1 95 ? -17.990 -4.905 20.562 1.00 86.00 95 THR A N 1
ATOM 703 C CA . THR A 1 95 ? -16.843 -4.110 21.028 1.00 86.00 95 THR A CA 1
ATOM 704 C C . THR A 1 95 ? -15.803 -3.845 19.947 1.00 86.00 95 THR A C 1
ATOM 706 O O . THR A 1 95 ? -14.773 -3.230 20.233 1.00 86.00 95 THR A O 1
ATOM 709 N N . LYS A 1 96 ? -16.026 -4.312 18.712 1.00 86.50 96 LYS A N 1
ATOM 710 C CA . LYS A 1 96 ? -15.036 -4.229 17.637 1.00 86.50 96 LYS A CA 1
ATOM 711 C C . LYS A 1 96 ? -15.683 -4.034 16.270 1.00 86.50 96 LYS A C 1
ATOM 713 O O . LYS A 1 96 ? -16.617 -4.738 15.904 1.00 86.50 96 LYS A O 1
ATOM 718 N N . ILE A 1 97 ? -15.103 -3.144 15.477 1.00 86.19 97 ILE A N 1
ATOM 719 C CA . ILE A 1 97 ? -15.311 -3.053 14.033 1.00 86.19 97 ILE A CA 1
ATOM 720 C C . ILE A 1 97 ? -14.014 -3.517 13.379 1.00 86.19 97 ILE A C 1
ATOM 722 O O . ILE A 1 97 ? -12.939 -3.028 13.729 1.00 86.19 97 ILE A O 1
ATOM 726 N N . ASN A 1 98 ? -14.106 -4.486 12.473 1.00 86.44 98 ASN A N 1
ATOM 727 C CA . ASN A 1 98 ? -12.981 -4.946 11.670 1.00 86.44 98 ASN A CA 1
ATOM 728 C C . ASN A 1 98 ? -13.296 -4.734 10.193 1.00 86.44 98 ASN A C 1
ATOM 730 O O . ASN A 1 98 ? -14.243 -5.328 9.675 1.00 86.44 98 ASN A O 1
ATOM 734 N N . ILE A 1 99 ? -12.502 -3.901 9.538 1.00 84.75 99 ILE A N 1
ATOM 735 C CA . ILE A 1 99 ? -12.624 -3.587 8.122 1.00 84.75 99 ILE A CA 1
ATOM 736 C C . ILE A 1 99 ? -11.395 -4.156 7.431 1.00 84.75 99 ILE A C 1
ATOM 738 O O . ILE A 1 99 ? -10.280 -3.863 7.847 1.00 84.75 99 ILE A O 1
ATOM 742 N N . THR A 1 100 ? -11.596 -4.940 6.381 1.00 86.00 100 THR A N 1
ATOM 743 C CA . THR A 1 100 ? -10.507 -5.457 5.552 1.00 86.00 100 THR A CA 1
ATOM 744 C C . THR A 1 100 ? -10.787 -5.109 4.101 1.00 86.00 100 THR A C 1
ATOM 746 O O . THR A 1 100 ? -11.842 -5.467 3.576 1.00 86.00 100 THR A O 1
ATOM 749 N N . PHE A 1 101 ? -9.834 -4.439 3.467 1.00 85.75 101 PHE A N 1
ATOM 750 C CA . PHE A 1 101 ? -9.781 -4.177 2.036 1.00 85.75 101 PHE A CA 1
ATOM 751 C C . PHE A 1 101 ? -8.637 -4.983 1.431 1.00 85.75 101 PHE A C 1
ATOM 753 O O . PHE A 1 101 ? -7.564 -5.067 2.024 1.00 85.75 101 PHE A O 1
ATOM 760 N N . SER A 1 102 ? -8.862 -5.531 0.246 1.00 88.94 102 SER A N 1
ATOM 761 C CA . SER A 1 102 ? -7.827 -6.140 -0.584 1.00 88.94 102 SER A CA 1
ATOM 762 C C . SER A 1 102 ? -7.862 -5.496 -1.960 1.00 88.94 102 SER A C 1
ATOM 764 O O . SER A 1 102 ? -8.948 -5.292 -2.515 1.00 88.94 102 SER A O 1
ATOM 766 N N . ALA A 1 103 ? -6.688 -5.177 -2.491 1.00 89.38 103 ALA A N 1
ATOM 767 C CA . ALA A 1 103 ? -6.517 -4.576 -3.799 1.00 89.38 103 ALA A CA 1
ATOM 768 C C . ALA A 1 103 ? -5.490 -5.369 -4.614 1.00 89.38 103 ALA A C 1
ATOM 770 O O . ALA A 1 103 ? -4.397 -5.640 -4.132 1.00 89.38 103 ALA A O 1
ATOM 771 N N . ASP A 1 104 ? -5.861 -5.721 -5.844 1.00 94.50 104 ASP A N 1
ATOM 772 C CA . ASP A 1 104 ? -4.957 -6.290 -6.841 1.00 94.50 104 ASP A CA 1
ATOM 773 C C . ASP A 1 104 ? -4.721 -5.230 -7.923 1.00 94.50 104 ASP A C 1
ATOM 775 O O . ASP A 1 104 ? -5.622 -4.879 -8.701 1.00 94.50 104 ASP A O 1
ATOM 779 N N . SER A 1 105 ? -3.506 -4.703 -7.977 1.00 94.06 105 SER A N 1
ATOM 780 C CA . SER A 1 105 ? -3.113 -3.608 -8.857 1.00 94.06 105 SER A CA 1
ATOM 781 C C . SER A 1 105 ? -2.262 -4.119 -10.008 1.00 94.06 105 SER A C 1
ATOM 783 O O . SER A 1 105 ? -1.382 -4.959 -9.842 1.00 94.06 105 SER A O 1
ATOM 785 N N . THR A 1 106 ? -2.518 -3.623 -11.217 1.00 97.88 106 THR A N 1
ATOM 786 C CA . THR A 1 106 ? -1.744 -3.959 -12.418 1.00 97.88 106 THR A CA 1
ATOM 787 C C . THR A 1 106 ? -1.362 -2.691 -13.164 1.00 97.88 106 THR A C 1
ATOM 789 O O . THR A 1 106 ? -2.218 -1.881 -13.527 1.00 97.88 106 THR A O 1
ATOM 792 N N . LEU A 1 107 ? -0.065 -2.546 -13.421 1.00 97.94 107 LEU A N 1
ATOM 793 C CA . LEU A 1 107 ? 0.529 -1.496 -14.231 1.00 97.94 107 LEU A CA 1
ATOM 794 C C . LEU A 1 107 ? 1.052 -2.127 -15.529 1.00 97.94 107 LEU A C 1
ATOM 796 O O . LEU A 1 107 ? 1.786 -3.111 -15.521 1.00 97.94 107 LEU A O 1
ATOM 800 N N . THR A 1 108 ? 0.650 -1.585 -16.671 1.00 97.69 108 THR A N 1
ATOM 801 C CA . THR A 1 108 ? 1.034 -2.022 -18.016 1.00 97.69 108 THR A CA 1
ATOM 802 C C . THR A 1 108 ? 1.327 -0.794 -18.864 1.00 97.69 108 THR A C 1
ATOM 804 O O . THR A 1 108 ? 0.421 -0.140 -19.378 1.00 97.69 108 THR A O 1
ATOM 807 N N . ASN A 1 109 ? 2.613 -0.498 -19.037 1.00 96.38 109 ASN A N 1
ATOM 808 C CA . ASN A 1 109 ? 3.123 0.706 -19.689 1.00 96.38 109 ASN A CA 1
ATOM 809 C C . ASN A 1 109 ? 2.554 2.006 -19.096 1.00 96.38 109 ASN A C 1
ATOM 811 O O . ASN A 1 109 ? 2.374 2.988 -19.820 1.00 96.38 109 ASN A O 1
ATOM 815 N N . TYR A 1 110 ? 2.273 2.022 -17.791 1.00 95.75 110 TYR A N 1
ATOM 816 C CA . TYR A 1 110 ? 1.851 3.243 -17.113 1.00 95.75 110 TYR A CA 1
ATOM 817 C C . TYR A 1 110 ? 3.019 4.234 -17.093 1.00 95.75 110 TYR A C 1
ATOM 819 O O . TYR A 1 110 ? 4.130 3.878 -16.707 1.00 95.75 110 TYR A O 1
ATOM 827 N N . SER A 1 111 ? 2.791 5.468 -17.540 1.00 94.50 111 SER A N 1
ATOM 828 C CA . SER A 1 111 ? 3.837 6.486 -17.659 1.00 94.50 111 SER A CA 1
ATOM 829 C C . SER A 1 111 ? 3.635 7.587 -16.625 1.00 94.50 111 SER A C 1
ATOM 831 O O . SER A 1 111 ? 2.610 8.264 -16.650 1.00 94.50 111 SER A O 1
ATOM 833 N N . SER A 1 112 ? 4.644 7.833 -15.791 1.00 92.12 112 SER A N 1
ATOM 834 C CA . SER A 1 112 ? 4.645 8.913 -14.796 1.00 92.12 112 SER A CA 1
ATOM 835 C C . SER A 1 112 ? 6.044 9.507 -14.653 1.00 92.12 112 SER A C 1
ATOM 837 O O . SER A 1 112 ? 7.013 8.766 -14.539 1.00 92.12 112 SER A O 1
ATOM 839 N N . ASP A 1 113 ? 6.165 10.836 -14.710 1.00 93.81 113 ASP A N 1
ATOM 840 C CA . ASP A 1 113 ? 7.431 11.585 -14.563 1.00 93.81 113 ASP A CA 1
ATOM 841 C C . ASP A 1 113 ? 8.626 11.036 -15.384 1.00 93.81 113 ASP A C 1
ATOM 843 O O . ASP A 1 113 ? 9.771 10.976 -14.941 1.00 93.81 113 ASP A O 1
ATOM 847 N N . GLY A 1 114 ? 8.366 10.577 -16.613 1.00 92.06 114 GLY A N 1
ATOM 848 C CA . GLY A 1 114 ? 9.399 10.001 -17.485 1.00 92.06 114 GLY A CA 1
ATOM 849 C C . GLY A 1 114 ? 9.811 8.561 -17.146 1.00 92.06 114 GLY A C 1
ATOM 850 O O . GLY A 1 114 ? 10.677 8.003 -17.826 1.00 92.06 114 GLY A O 1
ATOM 851 N N . TYR A 1 115 ? 9.180 7.938 -16.152 1.00 95.75 115 TYR A N 1
ATOM 852 C CA . TYR A 1 115 ? 9.238 6.500 -15.917 1.00 95.75 115 TYR A CA 1
ATOM 853 C C . TYR A 1 115 ? 8.113 5.782 -16.654 1.00 95.75 115 TYR A C 1
ATOM 855 O O . TYR A 1 115 ? 7.011 6.308 -16.803 1.00 95.75 115 TYR A O 1
ATOM 863 N N . ILE A 1 116 ? 8.398 4.556 -17.080 1.00 97.44 116 ILE A N 1
ATOM 864 C CA . ILE A 1 116 ? 7.414 3.603 -17.589 1.00 97.44 116 ILE A CA 1
ATOM 865 C C . ILE A 1 116 ? 7.392 2.422 -16.626 1.00 97.44 116 ILE A C 1
ATOM 867 O O . ILE A 1 116 ? 8.430 1.797 -16.390 1.00 97.44 116 ILE A O 1
ATOM 871 N N . LEU A 1 117 ? 6.208 2.142 -16.097 1.00 98.19 117 LEU A N 1
ATOM 872 C CA . LEU A 1 117 ? 5.957 1.215 -15.010 1.00 98.19 117 LEU A CA 1
ATOM 873 C C . LEU A 1 117 ? 5.176 -0.000 -15.507 1.00 98.19 117 LEU A C 1
ATOM 875 O O . LEU A 1 117 ? 4.155 0.136 -16.192 1.00 98.19 117 LEU A O 1
ATOM 879 N N . ASN A 1 118 ? 5.664 -1.186 -15.153 1.00 98.50 118 ASN A N 1
ATOM 880 C CA . ASN A 1 118 ? 5.019 -2.462 -15.443 1.00 98.50 118 ASN A CA 1
ATOM 881 C C . ASN A 1 118 ? 5.068 -3.363 -14.217 1.00 98.50 118 ASN A C 1
ATOM 883 O O . ASN A 1 118 ? 6.090 -3.416 -13.548 1.00 98.50 118 ASN A O 1
ATOM 887 N N . GLY A 1 119 ? 4.008 -4.111 -13.950 1.00 98.06 119 GLY A N 1
ATOM 888 C CA . GLY A 1 119 ? 4.008 -5.105 -12.886 1.00 98.06 119 GLY A CA 1
ATOM 889 C C . GLY A 1 119 ? 2.723 -5.103 -12.085 1.00 98.06 119 GLY A C 1
ATOM 890 O O . GLY A 1 119 ? 1.714 -4.523 -12.494 1.00 98.06 119 GLY A O 1
ATOM 891 N N . ASN A 1 120 ? 2.776 -5.782 -10.950 1.00 98.12 120 ASN A N 1
ATOM 892 C CA . ASN A 1 120 ? 1.612 -6.096 -10.145 1.00 98.12 120 ASN A CA 1
ATOM 893 C C . ASN A 1 120 ? 1.929 -5.872 -8.670 1.00 98.12 120 ASN A C 1
ATOM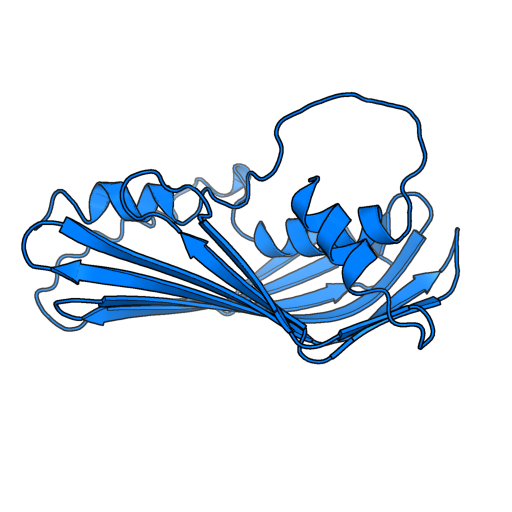 895 O O . ASN A 1 120 ? 3.043 -6.170 -8.229 1.00 98.12 120 ASN A O 1
ATOM 899 N N . LEU A 1 121 ? 0.941 -5.378 -7.934 1.00 96.50 121 LEU A N 1
ATOM 900 C CA . LEU A 1 121 ? 0.975 -5.283 -6.482 1.00 96.50 121 LEU A CA 1
ATOM 901 C C . LEU A 1 121 ? -0.297 -5.889 -5.914 1.00 96.50 121 LEU A C 1
ATOM 903 O O . LEU A 1 121 ? -1.373 -5.684 -6.473 1.00 96.50 121 LEU A O 1
ATOM 907 N N . ASP A 1 122 ? -0.138 -6.586 -4.801 1.00 95.62 122 ASP A N 1
ATOM 908 C CA . ASP A 1 122 ? -1.230 -7.094 -3.992 1.00 95.62 122 ASP A CA 1
ATOM 909 C C . ASP A 1 122 ? -1.171 -6.349 -2.654 1.00 95.62 122 ASP A C 1
ATOM 911 O O . ASP A 1 122 ? -0.188 -6.457 -1.910 1.00 95.62 122 ASP A O 1
ATOM 915 N N . GLU A 1 123 ? -2.209 -5.576 -2.340 1.00 92.25 123 GLU A N 1
ATOM 916 C CA . GLU A 1 123 ? -2.334 -4.895 -1.056 1.00 92.25 123 GLU A CA 1
ATOM 917 C C . GLU A 1 123 ? -3.471 -5.459 -0.214 1.00 92.25 123 GLU A C 1
ATOM 919 O O . GLU A 1 123 ? -4.541 -5.836 -0.695 1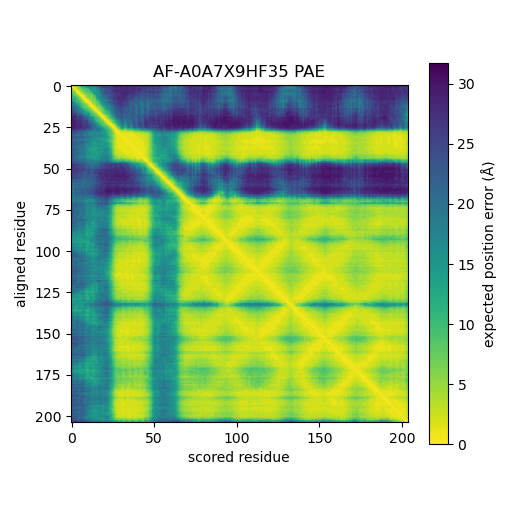.00 92.25 123 GLU A O 1
ATOM 924 N N . THR A 1 124 ? -3.270 -5.470 1.099 1.00 90.50 124 THR A N 1
ATOM 925 C CA . THR A 1 124 ? -4.343 -5.686 2.068 1.00 90.50 124 THR A CA 1
ATOM 926 C C . THR A 1 124 ? -4.258 -4.636 3.159 1.00 90.50 124 THR A C 1
ATOM 928 O O . THR A 1 124 ? -3.256 -4.551 3.863 1.00 90.50 124 THR A O 1
ATOM 931 N N . ALA A 1 125 ? -5.327 -3.863 3.323 1.00 87.38 125 ALA A N 1
ATOM 932 C CA . ALA A 1 125 ? -5.473 -2.898 4.401 1.00 87.38 125 ALA A CA 1
ATOM 933 C C . ALA A 1 125 ? -6.500 -3.412 5.412 1.00 87.38 125 ALA A C 1
ATOM 935 O O . ALA A 1 125 ? -7.631 -3.745 5.055 1.00 87.38 125 ALA A O 1
ATOM 936 N N . THR A 1 126 ? -6.125 -3.476 6.685 1.00 87.56 126 THR A N 1
ATOM 937 C CA . THR A 1 126 ? -7.020 -3.849 7.780 1.00 87.56 126 THR A CA 1
ATOM 938 C C . THR A 1 126 ? -7.102 -2.726 8.797 1.00 87.56 126 THR A C 1
ATOM 940 O O . THR A 1 126 ? -6.097 -2.350 9.390 1.00 87.56 126 THR A O 1
ATOM 943 N N . ALA A 1 127 ? -8.311 -2.236 9.058 1.00 85.56 127 ALA A N 1
ATOM 944 C CA . ALA A 1 127 ? -8.590 -1.279 10.116 1.00 85.56 127 ALA A CA 1
ATOM 945 C C . ALA A 1 127 ? -9.413 -1.940 11.227 1.00 85.56 127 ALA A C 1
ATOM 947 O O . ALA A 1 127 ? -10.471 -2.531 10.997 1.00 85.56 127 ALA A O 1
ATOM 948 N N . ILE A 1 128 ? -8.933 -1.811 12.459 1.00 88.69 128 ILE A N 1
ATOM 949 C CA . ILE A 1 128 ? -9.582 -2.314 13.663 1.00 88.69 128 ILE A CA 1
ATOM 950 C C . ILE A 1 128 ? -9.915 -1.135 14.562 1.00 88.69 128 ILE A C 1
ATOM 952 O O . ILE A 1 128 ? -9.037 -0.387 14.982 1.00 88.69 128 ILE A O 1
ATOM 956 N N . ILE A 1 129 ? -11.187 -1.032 14.928 1.00 87.56 129 ILE A N 1
ATOM 957 C CA . ILE A 1 129 ? -11.675 -0.052 15.892 1.00 87.56 129 ILE A CA 1
ATOM 958 C C . ILE A 1 129 ? -12.274 -0.813 17.052 1.00 87.56 129 ILE A C 1
ATOM 960 O O . ILE A 1 129 ? -13.173 -1.630 16.861 1.00 87.56 129 ILE A O 1
ATOM 964 N N . THR A 1 130 ? -11.786 -0.549 18.255 1.00 88.50 130 THR A N 1
ATOM 965 C CA . THR A 1 130 ? -12.327 -1.128 19.481 1.00 88.50 130 THR A CA 1
ATOM 966 C C . THR A 1 130 ? -13.062 -0.072 20.277 1.00 88.50 130 THR A C 1
ATOM 968 O O . THR A 1 130 ? -12.592 1.057 20.420 1.00 88.50 130 THR A O 1
ATOM 971 N N . SER A 1 131 ? -14.200 -0.450 20.839 1.00 85.25 131 SER A N 1
ATOM 972 C CA . SER A 1 131 ? -15.019 0.414 21.679 1.00 85.25 131 SER A CA 1
ATOM 973 C C . SER A 1 131 ? -15.498 -0.318 22.923 1.00 85.25 131 SER A C 1
ATOM 975 O O . SER A 1 131 ? -15.572 -1.546 22.967 1.00 85.25 131 SER A O 1
ATOM 977 N N . ASN A 1 132 ? -15.855 0.461 23.935 1.00 83.19 132 ASN A N 1
ATOM 978 C CA . ASN A 1 132 ? -16.683 0.014 25.047 1.00 83.19 132 ASN A CA 1
ATOM 979 C C . ASN A 1 132 ? -18.071 0.677 24.948 1.00 83.19 132 ASN A C 1
ATOM 981 O O . ASN A 1 132 ? -18.365 1.388 23.986 1.00 83.19 132 ASN A O 1
ATOM 985 N N . ASP A 1 133 ? -18.923 0.477 25.954 1.00 76.00 133 ASP A N 1
ATOM 986 C CA . ASP A 1 133 ? -20.289 1.023 25.972 1.00 76.00 133 ASP A CA 1
ATOM 987 C C . ASP A 1 133 ? -20.366 2.564 25.893 1.00 76.00 133 ASP A C 1
ATOM 989 O O . ASP A 1 133 ? -21.442 3.123 25.657 1.00 76.00 133 ASP A O 1
ATOM 993 N N . GLN A 1 134 ? -19.254 3.267 26.128 1.00 74.19 134 GLN A N 1
ATOM 994 C CA . GLN A 1 134 ? -19.200 4.719 26.296 1.00 74.19 134 GLN A CA 1
ATOM 995 C C . GLN A 1 134 ? -18.416 5.426 25.186 1.00 74.19 134 GLN A C 1
ATOM 997 O O . GLN A 1 134 ? -18.811 6.521 24.783 1.00 74.19 134 GLN A O 1
ATOM 1002 N N . GLU A 1 135 ? -17.343 4.821 24.675 1.00 81.44 135 GLU A N 1
ATOM 1003 C CA . GLU A 1 135 ? -16.429 5.461 23.729 1.00 81.44 135 GLU A CA 1
ATOM 1004 C C . GLU A 1 135 ? -15.589 4.465 22.917 1.00 81.44 135 GLU A C 1
ATOM 1006 O O . GLU A 1 135 ? -15.537 3.265 23.199 1.00 81.44 135 GLU A O 1
ATOM 1011 N N . ILE A 1 136 ? -14.896 4.992 21.906 1.00 82.62 136 ILE A N 1
ATOM 1012 C CA . ILE A 1 136 ? -13.843 4.275 21.189 1.00 82.62 136 ILE A CA 1
ATOM 1013 C C . ILE A 1 136 ? -12.583 4.280 22.055 1.00 82.62 136 ILE A C 1
ATOM 1015 O O . ILE A 1 136 ? -12.123 5.328 22.505 1.00 82.62 136 ILE A O 1
ATOM 1019 N N . THR A 1 137 ? -12.020 3.097 22.270 1.00 87.88 137 THR A N 1
ATOM 1020 C CA . THR A 1 137 ? -10.852 2.872 23.129 1.00 87.88 137 THR A CA 1
ATOM 1021 C C . THR A 1 137 ? -9.579 2.583 22.345 1.00 87.88 137 THR A C 1
ATOM 1023 O O . THR A 1 137 ? -8.493 2.658 22.915 1.00 87.88 137 THR A O 1
ATOM 1026 N N . GLY A 1 138 ? -9.684 2.271 21.052 1.00 86.88 138 GLY A N 1
ATOM 1027 C CA . GLY A 1 138 ? -8.519 2.006 20.218 1.00 86.88 138 GLY A CA 1
ATOM 1028 C C . GLY A 1 138 ? -8.841 2.016 18.733 1.00 86.88 138 GLY A C 1
ATOM 1029 O O . GLY A 1 138 ? -9.945 1.654 18.326 1.00 86.88 138 GLY A O 1
ATOM 1030 N N . MET A 1 139 ? -7.856 2.434 17.943 1.00 86.88 139 MET A N 1
ATOM 1031 C CA . MET A 1 139 ? -7.870 2.369 16.488 1.00 86.88 139 MET A CA 1
ATOM 1032 C C . MET A 1 139 ? -6.491 1.917 16.011 1.00 86.88 139 MET A C 1
ATOM 1034 O O . MET A 1 139 ? -5.472 2.484 16.409 1.00 86.88 139 MET A O 1
ATOM 1038 N N . THR A 1 140 ? -6.453 0.881 15.184 1.00 87.31 140 THR A N 1
ATOM 1039 C CA . THR A 1 140 ? -5.227 0.421 14.530 1.00 87.31 140 THR A CA 1
ATOM 1040 C C . THR A 1 140 ? -5.498 0.167 13.065 1.00 87.31 140 THR A C 1
ATOM 1042 O O . THR A 1 140 ? -6.548 -0.373 12.721 1.00 87.31 140 THR A O 1
ATOM 1045 N N . GLU A 1 141 ? -4.529 0.491 12.230 1.00 86.56 141 GLU A N 1
ATOM 1046 C CA . GLU A 1 141 ? -4.552 0.206 10.803 1.00 86.56 141 GLU A CA 1
ATOM 1047 C C . GLU A 1 141 ? -3.293 -0.569 10.433 1.00 86.56 141 GLU A C 1
ATOM 1049 O O . GLU A 1 141 ? -2.233 -0.343 11.009 1.00 86.56 141 GLU A O 1
ATOM 1054 N N . GLU A 1 142 ? -3.408 -1.509 9.511 1.00 87.56 142 GLU A N 1
ATOM 1055 C CA . GLU A 1 142 ? -2.294 -2.285 8.990 1.00 87.56 142 GLU A CA 1
ATOM 1056 C C . GLU A 1 142 ? -2.423 -2.385 7.477 1.00 87.56 142 GLU A C 1
ATOM 1058 O O . GLU A 1 142 ? -3.441 -2.859 6.982 1.00 87.56 142 GLU A O 1
ATOM 1063 N N . LEU A 1 143 ? -1.389 -1.952 6.763 1.00 88.94 143 LEU A N 1
ATOM 1064 C CA . LEU A 1 143 ? -1.250 -2.098 5.323 1.00 88.94 143 LEU A CA 1
ATOM 1065 C C . LEU A 1 143 ? -0.161 -3.127 5.035 1.00 88.94 143 LEU A C 1
ATOM 1067 O O . LEU A 1 143 ? 0.969 -2.978 5.497 1.00 88.94 143 LEU A O 1
ATOM 1071 N N . ILE A 1 144 ? -0.502 -4.145 4.259 1.00 93.06 144 ILE A N 1
ATOM 1072 C CA . ILE A 1 144 ? 0.411 -5.171 3.762 1.00 93.06 144 ILE A CA 1
ATOM 1073 C C . ILE A 1 144 ? 0.523 -5.000 2.252 1.00 93.06 144 ILE A C 1
ATOM 1075 O O . ILE A 1 144 ? -0.504 -4.882 1.591 1.00 93.06 144 ILE A O 1
ATOM 1079 N N . ILE A 1 145 ? 1.747 -4.991 1.726 1.00 94.56 145 ILE A N 1
ATOM 1080 C CA . ILE A 1 145 ? 2.047 -4.829 0.300 1.00 94.56 145 ILE A CA 1
ATOM 1081 C C . ILE A 1 145 ? 3.016 -5.929 -0.135 1.00 94.56 145 ILE A C 1
ATOM 1083 O O . ILE A 1 145 ? 4.073 -6.124 0.479 1.00 94.56 145 ILE A O 1
ATOM 1087 N N . ASP A 1 146 ? 2.675 -6.611 -1.220 1.00 97.38 146 ASP A N 1
ATOM 1088 C CA . ASP A 1 146 ? 3.520 -7.590 -1.900 1.00 97.38 146 ASP A CA 1
ATOM 1089 C C . ASP A 1 146 ? 3.491 -7.337 -3.414 1.00 97.38 146 ASP A C 1
ATOM 1091 O O . ASP A 1 146 ? 2.593 -6.677 -3.935 1.00 97.38 146 ASP A O 1
ATOM 1095 N N . GLY A 1 147 ? 4.493 -7.836 -4.130 1.00 97.81 147 GLY A N 1
ATOM 1096 C CA . GLY A 1 147 ? 4.559 -7.767 -5.584 1.00 97.81 147 GLY A CA 1
ATOM 1097 C C . GLY A 1 147 ? 5.795 -7.048 -6.109 1.00 97.81 147 GLY A C 1
ATOM 1098 O O . GLY A 1 147 ? 6.821 -6.896 -5.441 1.00 97.81 147 GLY A O 1
ATOM 1099 N N . THR A 1 148 ? 5.758 -6.684 -7.386 1.00 98.19 148 THR A N 1
ATOM 1100 C CA . THR A 1 148 ? 6.915 -6.124 -8.089 1.00 98.19 148 THR A CA 1
ATOM 1101 C C . THR A 1 148 ? 6.473 -5.141 -9.156 1.00 98.19 148 THR A C 1
ATOM 1103 O O . THR A 1 148 ? 5.614 -5.458 -9.977 1.00 98.19 148 THR A O 1
ATOM 1106 N N . ILE A 1 149 ? 7.126 -3.979 -9.179 1.00 98.25 149 ILE A N 1
ATOM 1107 C CA . ILE A 1 149 ? 6.981 -2.965 -10.223 1.00 98.25 149 ILE A CA 1
ATOM 1108 C C . ILE A 1 149 ? 8.337 -2.733 -10.885 1.00 98.25 149 ILE A C 1
ATOM 1110 O O . ILE A 1 149 ? 9.296 -2.280 -10.260 1.00 98.25 149 ILE A O 1
ATOM 1114 N N . GLU A 1 150 ? 8.403 -3.018 -12.177 1.00 98.19 150 GLU A N 1
ATOM 1115 C CA . GLU A 1 150 ? 9.509 -2.696 -13.063 1.00 98.19 150 GLU A CA 1
ATOM 1116 C C . GLU A 1 150 ? 9.418 -1.240 -13.519 1.00 98.19 150 GLU A C 1
ATOM 1118 O O . GLU A 1 150 ? 8.405 -0.786 -14.050 1.00 98.19 150 GLU A O 1
ATOM 1123 N N . PHE A 1 151 ? 10.520 -0.525 -13.347 1.00 97.50 151 PHE A N 1
ATOM 1124 C CA . PHE A 1 151 ? 10.761 0.830 -13.806 1.00 97.50 151 PHE A CA 1
ATOM 1125 C C . PHE A 1 151 ? 11.645 0.790 -15.054 1.00 97.50 151 PHE A C 1
ATOM 1127 O O . PHE A 1 151 ? 12.643 0.069 -15.123 1.00 97.50 151 PHE A O 1
ATOM 1134 N N . SER A 1 152 ? 11.303 1.614 -16.036 1.00 96.69 152 SER A N 1
ATOM 1135 C CA . SER A 1 152 ? 12.123 1.899 -17.215 1.00 96.69 152 SER A CA 1
ATOM 1136 C C . SER A 1 152 ? 11.949 3.361 -17.650 1.00 96.69 152 SER A C 1
ATOM 1138 O O . SER A 1 152 ? 11.221 4.118 -17.011 1.00 96.69 152 SER A O 1
ATOM 1140 N N . GLY A 1 153 ? 12.620 3.793 -18.723 1.00 94.62 153 GLY A N 1
ATOM 1141 C CA . GLY A 1 153 ? 12.608 5.193 -19.165 1.00 94.62 153 GLY A CA 1
ATOM 1142 C C . GLY A 1 153 ? 13.736 5.994 -18.515 1.00 94.62 153 GLY A C 1
ATOM 1143 O O . GLY A 1 153 ? 14.892 5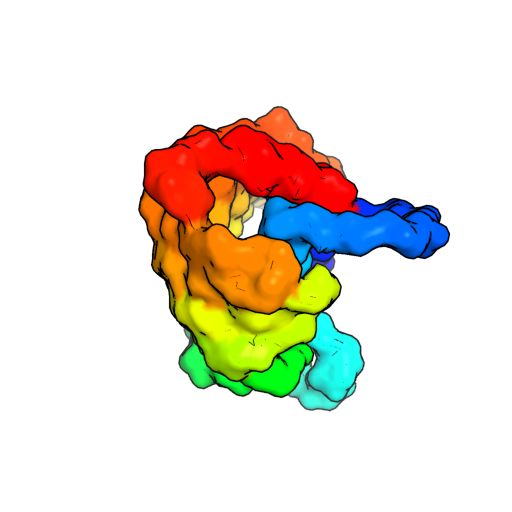.833 -18.908 1.00 94.62 153 GLY A O 1
ATOM 1144 N N . LYS A 1 154 ? 13.408 6.851 -17.540 1.00 92.19 154 LYS A N 1
ATOM 1145 C CA . LYS A 1 154 ? 14.361 7.716 -16.816 1.00 92.19 154 LYS A CA 1
ATOM 1146 C C . LYS A 1 154 ? 15.416 6.938 -16.020 1.00 92.19 154 LYS A C 1
ATOM 1148 O O . LYS A 1 154 ? 16.600 7.256 -16.089 1.00 92.19 154 LYS A O 1
ATOM 1153 N N . GLU A 1 155 ? 15.000 5.898 -15.306 1.00 93.38 155 GLU A N 1
ATOM 1154 C CA . GLU A 1 155 ? 15.872 4.930 -14.634 1.00 93.38 155 GLU A CA 1
ATOM 1155 C C . GLU A 1 155 ? 15.322 3.529 -14.907 1.00 93.38 155 GLU A C 1
ATOM 1157 O O . GLU A 1 155 ? 14.114 3.356 -15.061 1.00 93.38 155 GLU A O 1
ATOM 1162 N N . THR A 1 156 ? 16.200 2.531 -14.993 1.00 96.75 156 THR A N 1
ATOM 1163 C CA . THR A 1 156 ? 15.787 1.127 -15.093 1.00 96.75 156 THR A CA 1
ATOM 1164 C C . THR A 1 156 ? 16.039 0.418 -13.775 1.00 96.75 156 THR A C 1
ATOM 1166 O O . THR A 1 156 ? 17.139 0.488 -13.223 1.00 96.75 156 THR A O 1
ATOM 1169 N N . GLY A 1 157 ? 15.034 -0.300 -13.295 1.00 97.12 157 GLY A N 1
ATOM 1170 C CA . GLY A 1 157 ? 15.162 -1.173 -12.141 1.00 97.12 157 GLY A CA 1
ATOM 1171 C C . GLY A 1 157 ? 13.827 -1.760 -11.729 1.00 97.12 157 GLY A C 1
ATOM 1172 O O . GLY A 1 157 ? 12.849 -1.612 -12.448 1.00 97.12 157 GLY A O 1
ATOM 1173 N N . SER A 1 158 ? 13.769 -2.424 -10.586 1.00 97.88 158 SER A N 1
ATOM 1174 C CA . SER A 1 158 ? 12.521 -2.997 -10.083 1.00 97.88 158 SER A CA 1
ATOM 1175 C C . SER A 1 158 ? 12.385 -2.771 -8.592 1.00 97.88 158 SER A C 1
ATOM 1177 O O . SER A 1 158 ? 13.297 -3.134 -7.846 1.00 97.88 158 SER A O 1
ATOM 1179 N N . PHE A 1 159 ? 11.243 -2.233 -8.171 1.00 98.06 159 PHE A N 1
ATOM 1180 C CA . PHE A 1 159 ? 10.810 -2.342 -6.787 1.00 98.06 159 PHE A CA 1
ATOM 1181 C C . PHE A 1 159 ? 10.237 -3.734 -6.558 1.00 98.06 159 PHE A C 1
ATOM 1183 O O . PHE A 1 159 ? 9.330 -4.135 -7.282 1.00 98.06 159 PHE A O 1
ATOM 1190 N N . SER A 1 160 ? 10.741 -4.451 -5.559 1.00 98.25 160 SER A N 1
ATOM 1191 C CA . SER A 1 160 ? 10.131 -5.685 -5.065 1.00 98.25 160 SER A CA 1
ATOM 1192 C C . SER A 1 160 ? 9.719 -5.479 -3.615 1.00 98.25 160 SER A C 1
ATOM 1194 O O . SER A 1 160 ? 10.538 -5.131 -2.762 1.00 98.25 160 SER A O 1
ATOM 1196 N N . PHE A 1 161 ? 8.429 -5.661 -3.361 1.00 97.56 161 PHE A N 1
ATOM 1197 C CA . PHE A 1 161 ? 7.833 -5.636 -2.037 1.00 97.56 161 PHE A CA 1
ATOM 1198 C C . PHE A 1 161 ? 7.794 -7.073 -1.545 1.00 97.56 161 PHE A C 1
ATOM 1200 O O . PHE A 1 161 ? 7.291 -7.944 -2.239 1.00 97.56 161 PHE A O 1
ATOM 1207 N N . ASN A 1 162 ? 8.357 -7.330 -0.370 1.00 94.19 162 ASN A N 1
ATOM 1208 C CA . ASN A 1 162 ? 8.346 -8.654 0.236 1.00 94.19 162 ASN A CA 1
ATOM 1209 C C . ASN A 1 162 ? 7.604 -8.560 1.562 1.00 94.19 162 ASN A C 1
ATOM 1211 O O . ASN A 1 162 ? 8.216 -8.342 2.617 1.00 94.19 162 ASN A O 1
ATOM 1215 N N . ASN A 1 163 ? 6.277 -8.662 1.464 1.00 92.69 163 ASN A N 1
ATOM 1216 C CA . ASN A 1 163 ? 5.347 -8.564 2.582 1.00 92.69 163 ASN A CA 1
ATOM 1217 C C . ASN A 1 163 ? 5.621 -7.326 3.462 1.00 92.69 163 ASN A C 1
ATOM 1219 O O . ASN A 1 163 ? 5.719 -7.426 4.691 1.00 92.69 163 ASN A O 1
ATOM 1223 N N . LEU A 1 164 ? 5.814 -6.162 2.823 1.00 94.06 164 LEU A N 1
ATOM 1224 C CA . LEU A 1 164 ? 5.990 -4.899 3.535 1.00 94.06 164 LEU A CA 1
ATOM 1225 C C . LEU A 1 164 ? 4.729 -4.656 4.357 1.00 94.06 164 LEU A C 1
ATOM 1227 O O . LEU A 1 164 ? 3.646 -4.538 3.799 1.00 94.06 164 LEU A O 1
ATOM 1231 N N . THR A 1 165 ? 4.878 -4.573 5.672 1.00 92.88 165 THR A N 1
ATOM 1232 C CA . THR A 1 165 ? 3.774 -4.323 6.595 1.00 92.88 165 THR A CA 1
ATOM 1233 C C . THR A 1 165 ? 4.006 -2.998 7.297 1.00 92.88 165 THR A C 1
ATOM 1235 O O . THR A 1 165 ? 5.038 -2.817 7.948 1.00 92.88 165 THR A O 1
ATOM 1238 N N . ILE A 1 166 ? 3.044 -2.088 7.184 1.00 87.50 166 ILE A N 1
ATOM 1239 C CA . ILE A 1 166 ? 3.031 -0.790 7.851 1.00 87.50 166 ILE A CA 1
ATOM 1240 C C . ILE A 1 166 ? 1.822 -0.764 8.781 1.00 87.50 166 ILE A C 1
ATOM 1242 O O . ILE A 1 166 ? 0.683 -0.768 8.322 1.00 87.50 166 ILE A O 1
ATOM 1246 N N . SER A 1 167 ? 2.063 -0.735 10.089 1.00 87.38 167 SER A N 1
ATOM 1247 C CA . SER A 1 167 ? 1.006 -0.713 11.100 1.00 87.38 167 SER A CA 1
ATOM 1248 C C . SER A 1 167 ? 0.980 0.631 11.820 1.00 87.38 167 SER A C 1
ATOM 1250 O O . SER A 1 167 ? 1.981 1.059 12.404 1.00 87.38 167 SER A O 1
ATOM 1252 N N . PHE A 1 168 ? -0.183 1.268 11.843 1.00 84.94 168 PHE A N 1
ATOM 1253 C CA . PHE A 1 168 ? -0.446 2.524 12.528 1.00 84.94 168 PHE A CA 1
ATOM 1254 C C . PHE A 1 168 ? -1.263 2.281 13.795 1.00 84.94 168 PHE A C 1
ATOM 1256 O O . PHE A 1 168 ? -2.267 1.568 13.790 1.00 84.94 168 PHE A O 1
ATOM 1263 N N . VAL A 1 169 ? -0.860 2.920 14.891 1.00 85.50 169 VAL A N 1
ATOM 1264 C CA . VAL A 1 169 ? -1.677 3.037 16.104 1.00 85.50 169 VAL A CA 1
ATOM 1265 C C . VAL A 1 169 ? -2.213 4.453 16.161 1.00 85.50 169 VAL A C 1
ATOM 1267 O O . VAL A 1 169 ? -1.435 5.406 16.229 1.00 85.50 169 VAL A O 1
ATOM 1270 N N . ILE A 1 170 ? -3.530 4.599 16.153 1.00 81.25 170 ILE A N 1
ATOM 1271 C CA . ILE A 1 170 ? -4.204 5.887 16.029 1.00 81.25 170 ILE A CA 1
ATOM 1272 C C . ILE A 1 170 ? -4.899 6.208 17.351 1.00 81.25 170 ILE A C 1
ATOM 1274 O O . ILE A 1 170 ? -5.564 5.361 17.951 1.00 81.25 170 ILE A O 1
ATOM 1278 N N . ASP A 1 171 ? -4.743 7.445 17.812 1.00 79.00 171 ASP A N 1
ATOM 1279 C CA . ASP A 1 171 ? -5.484 7.955 18.957 1.00 79.00 171 ASP A CA 1
ATOM 1280 C C . ASP A 1 171 ? -6.981 8.017 18.596 1.00 79.00 171 ASP A C 1
ATOM 1282 O O . ASP A 1 171 ? -7.368 8.785 17.710 1.00 79.00 171 ASP A O 1
ATOM 1286 N N . PRO A 1 172 ? -7.845 7.244 19.280 1.00 76.50 172 PRO A N 1
ATOM 1287 C CA . PRO A 1 172 ? -9.273 7.178 18.977 1.00 76.50 172 PRO A CA 1
ATOM 1288 C C . PRO A 1 172 ? -10.018 8.504 19.167 1.00 76.50 172 PRO A C 1
ATOM 1290 O O . PRO A 1 172 ? -11.098 8.683 18.611 1.00 76.50 172 PRO A O 1
ATOM 1293 N N . GLN A 1 173 ? -9.467 9.425 19.959 1.00 77.62 173 GLN A N 1
ATOM 1294 C CA . GLN A 1 173 ? -10.099 10.698 20.300 1.00 77.62 173 GLN A CA 1
ATOM 1295 C C . GLN A 1 173 ? -9.660 11.823 19.368 1.00 77.62 173 GLN A C 1
ATOM 1297 O O . GLN A 1 173 ? -10.444 12.728 19.079 1.00 77.62 173 GLN A O 1
ATOM 1302 N N . THR A 1 174 ? -8.405 11.789 18.916 1.00 79.19 174 THR A N 1
ATOM 1303 C CA . THR A 1 174 ? -7.834 12.860 18.088 1.00 79.19 174 THR A CA 1
ATOM 1304 C C . THR A 1 174 ? -7.687 12.483 16.618 1.00 79.19 174 THR A C 1
ATOM 1306 O O . THR A 1 174 ? -7.560 13.378 15.788 1.00 79.19 174 THR A O 1
ATOM 1309 N N . GLY A 1 175 ? -7.713 11.189 16.287 1.00 71.44 175 GLY A N 1
ATOM 1310 C CA . GLY A 1 175 ? -7.434 10.682 14.942 1.00 71.44 175 GLY A CA 1
ATOM 1311 C C . GLY A 1 175 ? -5.955 10.758 14.551 1.00 71.44 175 GLY A C 1
ATOM 1312 O O . GLY A 1 175 ? -5.607 10.406 13.430 1.00 71.44 175 GLY A O 1
ATOM 1313 N N . ASN A 1 176 ? -5.073 11.200 15.453 1.00 74.50 176 ASN A N 1
ATOM 1314 C CA . ASN A 1 176 ? -3.648 11.318 15.166 1.00 74.50 176 ASN A CA 1
ATOM 1315 C C . ASN A 1 176 ? -2.955 9.955 15.242 1.00 74.50 176 ASN A C 1
ATOM 1317 O O . ASN A 1 176 ? -3.183 9.182 16.176 1.00 74.50 176 ASN A O 1
ATOM 1321 N N . VAL A 1 177 ? -2.029 9.698 14.318 1.00 76.31 177 VAL A N 1
ATOM 1322 C CA . VAL A 1 177 ? -1.112 8.557 14.411 1.00 76.31 177 VAL A CA 1
ATOM 1323 C C . VAL A 1 177 ? -0.166 8.770 15.597 1.00 76.31 177 VAL A C 1
ATOM 1325 O O . VAL A 1 177 ? 0.550 9.765 15.682 1.00 76.31 177 VAL A O 1
ATOM 1328 N N . THR A 1 178 ? -0.167 7.823 16.530 1.00 82.00 178 THR A N 1
ATOM 1329 C CA . THR A 1 178 ? 0.679 7.819 17.738 1.00 82.00 178 THR A CA 1
ATOM 1330 C C . THR A 1 178 ? 1.920 6.944 17.589 1.00 82.00 178 THR A C 1
ATOM 1332 O O . THR A 1 178 ? 2.912 7.150 18.287 1.00 82.00 178 THR A O 1
ATOM 1335 N N . SER A 1 179 ? 1.879 5.964 16.685 1.00 82.50 179 SER A N 1
ATOM 1336 C CA . SER A 1 179 ? 2.993 5.074 16.371 1.00 82.50 179 SER A CA 1
ATOM 1337 C C . SER A 1 179 ? 2.828 4.513 14.963 1.00 82.50 179 SER A C 1
ATOM 1339 O O . SER A 1 179 ? 1.720 4.144 14.580 1.00 82.50 179 SER A O 1
ATOM 1341 N N . THR A 1 180 ? 3.945 4.409 14.245 1.00 84.25 180 THR A N 1
ATOM 1342 C CA . THR A 1 180 ? 4.064 3.699 12.969 1.00 84.25 180 THR A CA 1
ATOM 1343 C C . THR A 1 180 ? 5.114 2.612 13.137 1.00 84.25 180 THR A C 1
ATOM 1345 O O . THR A 1 180 ? 6.238 2.897 13.555 1.00 84.25 180 THR A O 1
ATOM 1348 N N . ASN A 1 181 ? 4.754 1.372 12.830 1.00 88.56 181 ASN A N 1
ATOM 1349 C CA . ASN A 1 181 ? 5.650 0.224 12.871 1.00 88.56 181 ASN A CA 1
ATOM 1350 C C . ASN A 1 181 ? 5.794 -0.325 11.458 1.00 88.56 181 ASN A C 1
ATOM 1352 O O . ASN A 1 181 ? 4.796 -0.500 10.769 1.00 88.56 181 ASN A O 1
ATOM 1356 N N . VAL A 1 182 ? 7.027 -0.593 11.039 1.00 89.88 182 VAL A N 1
ATOM 1357 C CA . VAL A 1 182 ? 7.319 -1.135 9.711 1.00 89.88 182 VAL A CA 1
ATOM 1358 C C . VAL A 1 182 ? 8.037 -2.466 9.871 1.00 89.88 182 VAL A C 1
ATOM 1360 O O . VAL A 1 182 ? 8.962 -2.590 10.676 1.00 89.88 182 VAL A O 1
ATOM 1363 N N . SER A 1 183 ? 7.608 -3.465 9.108 1.00 92.94 183 SER A N 1
ATOM 1364 C CA . SER A 1 183 ? 8.285 -4.754 8.973 1.00 92.94 183 SER A CA 1
ATOM 1365 C C . SER A 1 183 ? 8.198 -5.260 7.533 1.00 92.94 183 SER A C 1
ATOM 1367 O O . SER A 1 183 ? 7.524 -4.652 6.705 1.00 92.94 183 SER A O 1
ATOM 1369 N N . GLY A 1 184 ? 8.904 -6.345 7.217 1.00 93.12 184 GLY A N 1
ATOM 1370 C CA . GLY A 1 184 ? 9.138 -6.731 5.824 1.00 93.12 184 GLY A CA 1
ATOM 1371 C C . GLY A 1 184 ? 10.184 -5.827 5.173 1.00 93.12 184 GLY A C 1
ATOM 1372 O O . GLY A 1 184 ? 10.891 -5.089 5.862 1.00 93.12 184 GLY A O 1
ATOM 1373 N N . THR A 1 185 ? 10.318 -5.924 3.854 1.00 94.62 185 THR A N 1
ATOM 1374 C CA . THR A 1 185 ? 11.330 -5.162 3.111 1.00 94.62 185 THR A CA 1
ATOM 1375 C C . THR A 1 185 ? 10.810 -4.725 1.757 1.00 94.62 185 THR A C 1
ATOM 1377 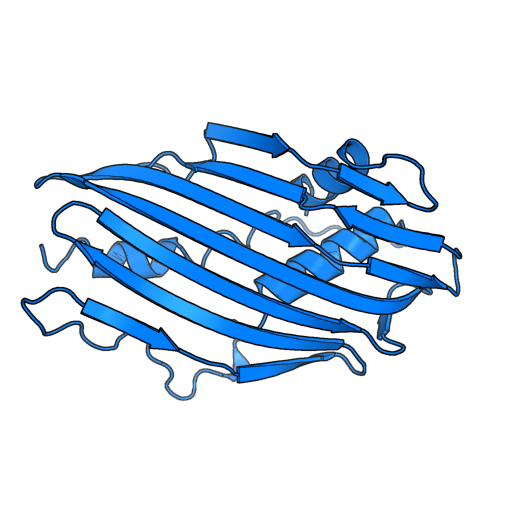O O . THR A 1 185 ? 10.062 -5.460 1.110 1.00 94.62 185 THR A O 1
ATOM 1380 N N . VAL A 1 186 ? 11.308 -3.587 1.290 1.00 96.62 186 VAL A N 1
ATOM 1381 C CA . VAL A 1 186 ? 11.245 -3.190 -0.114 1.00 96.62 186 VAL A CA 1
ATOM 1382 C C . VAL A 1 186 ? 12.655 -3.096 -0.658 1.00 96.62 186 VAL A C 1
ATOM 1384 O O . VAL A 1 186 ? 13.515 -2.456 -0.052 1.00 96.62 186 VAL A O 1
ATOM 1387 N N . THR A 1 187 ? 12.894 -3.716 -1.809 1.00 97.69 187 THR A N 1
ATOM 1388 C CA . THR A 1 187 ? 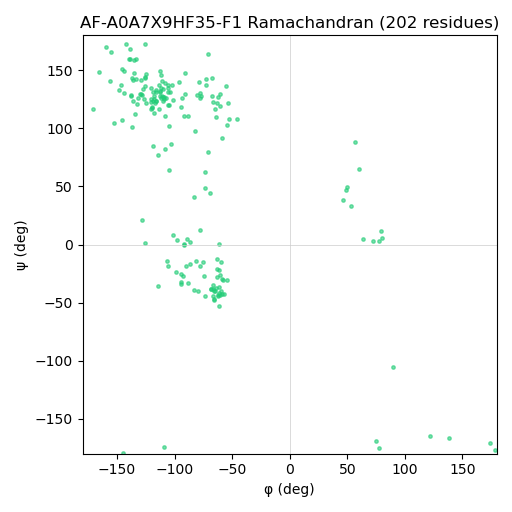14.168 -3.595 -2.514 1.00 97.69 187 THR A CA 1
ATOM 1389 C C . THR A 1 187 ? 14.009 -2.853 -3.828 1.00 97.69 187 THR A C 1
ATOM 1391 O O . THR A 1 187 ? 12.967 -2.936 -4.468 1.00 97.69 187 THR A O 1
ATOM 1394 N N . PHE A 1 188 ? 15.056 -2.145 -4.248 1.00 97.25 188 PHE A N 1
ATOM 1395 C CA . PHE A 1 188 ? 15.215 -1.655 -5.611 1.00 97.25 188 PHE A CA 1
ATOM 1396 C C . PHE A 1 188 ? 16.496 -2.242 -6.198 1.00 97.25 188 PHE A C 1
ATOM 1398 O O . PHE A 1 188 ? 17.584 -1.977 -5.685 1.00 97.25 188 PHE A O 1
ATOM 1405 N N . ASN A 1 189 ? 16.386 -3.050 -7.256 1.00 96.31 189 ASN A N 1
ATOM 1406 C CA . ASN A 1 189 ? 17.521 -3.809 -7.811 1.00 96.31 189 ASN A CA 1
ATOM 1407 C C . ASN A 1 189 ? 18.289 -4.588 -6.723 1.00 96.31 189 ASN A C 1
ATOM 1409 O O . ASN A 1 189 ? 19.511 -4.470 -6.595 1.00 96.31 189 ASN A O 1
ATOM 1413 N N . ASP A 1 190 ? 17.546 -5.327 -5.896 1.00 94.44 190 ASP A N 1
ATOM 1414 C CA . ASP A 1 190 ? 18.045 -6.124 -4.765 1.00 94.44 190 ASP A CA 1
ATOM 1415 C C . ASP A 1 190 ? 18.720 -5.328 -3.627 1.00 94.44 190 ASP A C 1
ATOM 1417 O O . ASP A 1 190 ? 19.232 -5.926 -2.680 1.00 94.44 190 ASP A O 1
ATOM 1421 N N . GLN A 1 191 ? 18.727 -3.991 -3.676 1.00 97.00 191 GLN A N 1
ATOM 1422 C CA . GLN A 1 191 ? 19.168 -3.147 -2.560 1.00 97.00 191 GLN A CA 1
ATOM 1423 C C . GLN A 1 191 ? 17.980 -2.810 -1.666 1.00 97.00 191 GLN A C 1
ATOM 1425 O O . GLN A 1 191 ? 16.966 -2.354 -2.180 1.00 97.00 191 GLN A O 1
ATOM 1430 N N . ASP A 1 192 ? 18.101 -3.007 -0.353 1.00 96.88 192 ASP A N 1
ATOM 1431 C CA . ASP A 1 192 ? 17.077 -2.580 0.609 1.00 96.88 192 ASP A CA 1
ATOM 1432 C C . ASP A 1 192 ? 16.940 -1.053 0.576 1.00 96.88 192 ASP A C 1
ATOM 1434 O O . ASP A 1 192 ? 17.917 -0.333 0.782 1.00 96.88 192 ASP A O 1
ATOM 1438 N N . VAL A 1 193 ? 15.729 -0.591 0.278 1.00 96.81 193 VAL A N 1
ATOM 1439 C CA . VAL A 1 193 ? 15.344 0.823 0.181 1.00 96.81 193 VAL A CA 1
ATOM 1440 C C . VAL A 1 193 ? 14.105 1.120 1.029 1.00 96.81 193 VAL A C 1
ATOM 1442 O O . VAL A 1 193 ? 13.358 2.067 0.775 1.00 96.81 193 VAL A O 1
ATOM 1445 N N . THR A 1 194 ? 13.836 0.264 2.020 1.00 93.38 194 THR A N 1
ATOM 1446 C CA . THR A 1 194 ? 12.624 0.338 2.841 1.00 93.38 194 THR A CA 1
ATOM 1447 C C . THR A 1 194 ? 12.524 1.689 3.544 1.00 93.38 194 THR A C 1
ATOM 1449 O O . THR A 1 194 ? 11.457 2.290 3.579 1.00 93.38 194 THR A O 1
ATOM 1452 N N . SER A 1 195 ? 13.632 2.205 4.081 1.00 90.81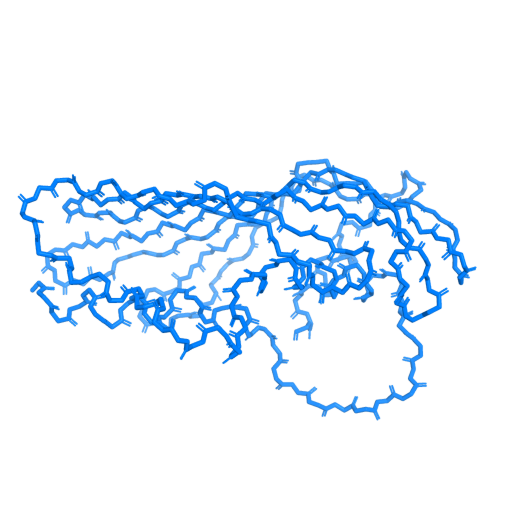 195 SER A N 1
ATOM 1453 C CA . SER A 1 195 ? 13.614 3.468 4.832 1.00 90.81 195 SER A CA 1
ATOM 1454 C C . SER A 1 195 ? 13.326 4.672 3.933 1.00 90.81 195 SER A C 1
ATOM 1456 O O . SER A 1 195 ? 12.591 5.571 4.329 1.00 90.81 195 SER A O 1
ATOM 1458 N N . GLU A 1 196 ? 13.877 4.673 2.722 1.00 93.62 196 GLU A N 1
ATOM 1459 C CA . GLU A 1 196 ? 13.701 5.713 1.715 1.00 93.62 196 GLU A CA 1
ATOM 1460 C C . GLU A 1 196 ? 12.255 5.770 1.230 1.00 93.62 196 GLU A C 1
ATOM 1462 O O . GLU A 1 196 ? 11.654 6.840 1.232 1.00 93.62 196 GLU A O 1
ATOM 1467 N N . LEU A 1 197 ? 11.664 4.621 0.886 1.00 90.00 197 LEU A N 1
ATOM 1468 C CA . LEU A 1 197 ? 10.272 4.591 0.442 1.00 90.00 197 LEU A CA 1
ATOM 1469 C C . LEU A 1 197 ? 9.301 4.983 1.566 1.00 90.00 197 LEU A C 1
ATOM 1471 O O . LEU A 1 197 ? 8.352 5.722 1.323 1.00 90.00 197 LEU A O 1
ATOM 1475 N N . ILE A 1 198 ? 9.541 4.526 2.800 1.00 86.12 198 ILE A N 1
ATOM 1476 C CA . ILE A 1 198 ? 8.699 4.894 3.949 1.00 86.12 198 ILE A CA 1
ATOM 1477 C C . ILE A 1 198 ? 8.783 6.395 4.242 1.00 86.12 198 ILE A C 1
ATOM 1479 O O . ILE A 1 198 ? 7.767 6.994 4.590 1.00 86.12 198 ILE A O 1
ATOM 1483 N N . ALA A 1 199 ? 9.959 7.009 4.095 1.00 84.44 199 ALA A N 1
ATOM 1484 C CA . ALA A 1 199 ? 10.107 8.450 4.265 1.00 84.44 199 ALA A CA 1
ATOM 1485 C C . ALA A 1 199 ? 9.266 9.233 3.244 1.00 84.44 199 ALA A C 1
ATOM 1487 O O . ALA A 1 199 ? 8.607 10.195 3.630 1.00 84.44 199 ALA A O 1
ATOM 1488 N N . GLU A 1 200 ? 9.229 8.791 1.982 1.00 85.12 200 GLU A N 1
ATOM 1489 C CA . GLU A 1 200 ? 8.377 9.415 0.961 1.00 85.12 200 GLU A CA 1
ATOM 1490 C C . GLU A 1 200 ? 6.886 9.224 1.258 1.00 85.12 200 GLU A C 1
ATOM 1492 O O . GLU A 1 200 ? 6.127 10.187 1.217 1.00 85.12 200 GLU A O 1
ATOM 1497 N N . LEU A 1 201 ? 6.455 8.021 1.655 1.00 79.31 201 LEU A N 1
ATOM 1498 C CA . LEU A 1 201 ? 5.054 7.764 2.028 1.00 79.31 201 LEU A CA 1
ATOM 1499 C C . LEU A 1 201 ? 4.572 8.619 3.214 1.00 79.31 201 LEU A C 1
ATOM 1501 O O . LEU A 1 201 ? 3.379 8.866 3.344 1.00 79.31 201 LEU A O 1
ATOM 1505 N N . GLN A 1 202 ? 5.482 9.059 4.087 1.00 73.00 202 GLN A N 1
ATOM 1506 C CA . GLN A 1 202 ? 5.174 9.955 5.208 1.00 73.00 202 GLN A CA 1
ATOM 1507 C C . GLN A 1 202 ? 5.211 11.443 4.835 1.00 73.00 202 GLN A C 1
ATOM 1509 O O . GLN A 1 202 ? 4.742 12.270 5.619 1.00 73.00 202 GLN A O 1
ATOM 1514 N N . ALA A 1 203 ? 5.830 11.788 3.704 1.00 68.12 203 ALA A N 1
ATOM 1515 C CA . ALA A 1 203 ? 5.998 13.162 3.243 1.00 68.12 203 ALA A CA 1
ATOM 1516 C C . ALA A 1 203 ? 4.877 13.624 2.304 1.00 68.12 203 ALA A C 1
ATOM 1518 O O . ALA A 1 203 ? 4.634 14.833 2.234 1.00 68.12 203 ALA A O 1
ATOM 1519 N N . VAL A 1 204 ? 4.244 12.683 1.588 1.00 54.53 204 VAL A N 1
ATOM 1520 C CA . VAL A 1 204 ? 3.060 12.947 0.755 1.00 54.53 204 VAL A CA 1
ATOM 1521 C C . VAL A 1 204 ? 1.906 13.391 1.610 1.00 54.53 204 VAL A C 1
ATOM 1523 O O . VAL A 1 204 ? 1.230 14.320 1.138 1.00 54.53 204 VAL A O 1
#

Solvent-accessible surface area (backbone atoms only — not comparable to full-atom values): 11331 Å² total; per-residue (Å²): 116,82,70,58,61,70,57,48,69,69,53,72,76,55,69,84,66,54,57,92,70,92,72,97,62,98,64,84,66,50,74,47,52,53,50,34,50,50,56,51,51,58,75,47,59,92,69,57,85,87,59,78,75,79,73,58,84,72,60,78,88,81,67,103,58,81,47,72,48,75,48,66,82,45,77,44,76,80,47,78,38,30,37,40,33,37,32,37,38,39,40,46,55,99,43,37,41,42,36,38,41,37,37,48,32,41,31,53,70,20,73,57,87,62,30,34,30,33,38,38,38,44,38,38,41,38,39,40,39,32,35,60,103,86,48,63,76,35,30,37,38,35,40,35,34,30,41,38,42,36,39,25,78,75,54,77,47,34,43,37,36,52,57,26,32,45,36,37,37,32,39,58,86,76,69,45,76,75,44,78,47,78,44,66,42,32,24,48,72,87,38,82,41,44,68,60,41,53,52,38,60,73,64,58

Nearest PDB structures (foldseek):
  4akr-assembly2_D  TM=3.527E-01  e=4.101E+00  Dictyostelium discoideum AX2
  4v3h-assembly2_B  TM=4.029E-01  e=4.839E+00  Klebsiella oxytoca
  4v3g-assembly1_A  TM=3.635E-01  e=7.950E+00  Klebsiella oxytoca
  4epa-assembly1_A  TM=3.525E-01  e=9.913E+00  Yersinia pestis
  1p4t-assembly1_A  TM=2.815E-01  e=9.913E+00  Neisseria meningitidis

Mean predicted aligned error: 10.53 Å

Sequence (204 aa):
MRRIVCVVLSLIIAIFIIGCSGSESSTEKSKFEVMADVLNAIGNAGMDESGYNQRSMGRSIEGEGELNDQFGPETYEIAPGFSVTISGSINFTDTKINITFSADSTLTNYSSDGYILNGNLDETATAIITSNDQEITGMTEELIIDGTIEFSGKETGSFSFNNLTISFVIDPQTGNVTSTNVSGTVTFNDQDVTSELIAELQAV

Secondary structure (DSSP, 8-state):
-HHHHHHHTTTGGGTT----------PPPPHHHHHHHHHHHHHTTT--GGG-SS--S------SS--EEEEEEEEEEEETTEEEEEEEEEEE-SSEEEEEEEEEEEEEEEEETTEEEEEEEEEEEEEEEEE-SSSEEEEEEEEEEEEEEEEEESS-EEEEEEEEEEEEEE-TTT--EEEEEEEEEEEETTEE-HHHHHHHHHH-

Foldseek 3Di:
DVPVVVVVVVLPLPVLPQDDDDDPDPDQDDPLLVVLVLVSLQSCFPVDPVPPPDPPPPPVPPDPDWDKDKDDQDKDDSDVQKIKGKIWIWTDDQFKIKTKMKIKIFGDQDDDSQKGKGWIKIKMKIWMWTHDPPFTDWIKIKMWMAIKMFIDGPDGWMKGFFRWIWMFTADRVPRDTPDIDIDGFIDTNNHTCRVVSVVSNNND